Protein AF-A0A6C2DZB1-F1 (afdb_monomer_lite)

Secondary structure (DSSP, 8-state):
-PPPS-HHHHHHHHH---HHHHHHHHHHHHHTT-GGGHHHHHHHHHHHHHHHHH-PPP-HHHHHHHHHHSPPPHHHHHTTSTTBSS-EE-TT--EEE--B-----TT--SHHHHHHHHHHHH-----PPPPPHHHHHTSSPPPPHHHHHHHHHHHHHHHHHHHHHHHTTT-HHHHHHHHHHHHHHHHHHHHHHHTT-HHHHHHHHHHHHHHHHSSSS--THHHHHHHHHHHHHHHHHTT--EEEEE---SSTT--TT--SSSGGGEEEEE-PPPPTTS--

pLDDT: mean 73.53, std 16.94, range [33.47, 93.25]

Foldseek 3Di:
DADDDDPVVLVVVLVPQCLVVLVVLLLQCQQVVVCVCNVLSVVQNVQSVCCNPPVGDGPVVSSVVSVVPGDDFQLVVVVPDAQELFFDADPVRHTPHHHDQGDLPPPTPDPVSVVSVVCNVPRDGPPADDDPCVVVLPLADAADPVLLVVLLVVVVVLLVLLVVLVVPVVDPVSSVVSNVVSLVVLQVVLVVQVVPDPVSSRNNLNSNSNSLPVDPSPDVVSSCSRNVPSSVVSVVVVCQDWDWDADPCHYPQHDPPQPPDDPVRTDGDRGDDADPVRHD

Structure (mmCIF, N/CA/C/O backbone):
data_AF-A0A6C2DZB1-F1
#
_entry.id   AF-A0A6C2DZB1-F1
#
loop_
_atom_site.group_PDB
_atom_site.id
_atom_site.type_symbol
_atom_site.label_atom_id
_atom_site.label_alt_id
_atom_site.label_comp_id
_atom_site.label_asym_id
_atom_site.label_entity_id
_atom_site.label_seq_id
_atom_site.pdbx_PDB_ins_code
_atom_site.Cartn_x
_atom_site.Cartn_y
_atom_site.Cartn_z
_atom_site.occupancy
_atom_site.B_iso_or_equiv
_atom_site.auth_seq_id
_atom_site.auth_comp_id
_atom_site.auth_asym_id
_atom_site.auth_atom_id
_atom_site.pdbx_PDB_model_num
ATOM 1 N N . MET A 1 1 ? 48.142 -5.145 -22.206 1.00 47.56 1 MET A N 1
ATOM 2 C CA . MET A 1 1 ? 49.312 -4.838 -21.351 1.00 47.56 1 MET A CA 1
ATOM 3 C C . MET A 1 1 ? 48.970 -5.203 -19.914 1.00 47.56 1 MET A C 1
ATOM 5 O O . MET A 1 1 ? 47.782 -5.230 -19.616 1.00 47.56 1 MET A O 1
ATOM 9 N N . PRO A 1 2 ? 49.939 -5.522 -19.038 1.00 54.41 2 PRO A N 1
ATOM 10 C CA . PRO A 1 2 ? 49.651 -5.680 -17.613 1.00 54.41 2 PRO A CA 1
ATOM 11 C C . PRO A 1 2 ? 49.095 -4.371 -17.034 1.00 54.41 2 PRO A C 1
ATOM 13 O O . PRO A 1 2 ? 49.527 -3.292 -17.440 1.00 54.41 2 PRO A O 1
ATOM 16 N N . VAL A 1 3 ? 48.138 -4.481 -16.110 1.00 58.34 3 VAL A N 1
ATOM 17 C CA . VAL A 1 3 ? 47.505 -3.341 -15.428 1.00 58.34 3 VAL A CA 1
ATOM 18 C C . VAL A 1 3 ? 48.581 -2.537 -14.690 1.00 58.34 3 VAL A C 1
ATOM 20 O O . VAL A 1 3 ? 49.288 -3.086 -13.844 1.00 58.34 3 VAL A O 1
ATOM 23 N N . GLN A 1 4 ? 48.736 -1.254 -15.030 1.00 62.38 4 GLN A N 1
ATOM 24 C CA . GLN A 1 4 ? 49.714 -0.354 -14.410 1.00 62.38 4 GLN A CA 1
ATOM 25 C C . GLN A 1 4 ? 49.043 0.536 -13.355 1.00 62.38 4 GLN A C 1
ATOM 27 O O . GLN A 1 4 ? 48.020 1.161 -13.628 1.00 62.38 4 GLN A O 1
ATOM 32 N N . GLY A 1 5 ? 49.648 0.632 -12.168 1.00 70.69 5 GLY A N 1
ATOM 33 C CA . GLY A 1 5 ? 49.203 1.521 -11.090 1.00 70.69 5 GLY A CA 1
ATOM 34 C C . GLY A 1 5 ? 49.123 0.840 -9.725 1.00 70.69 5 GLY A C 1
ATOM 35 O O . GLY A 1 5 ? 49.314 -0.369 -9.584 1.00 70.69 5 GLY A O 1
ATOM 36 N N . THR A 1 6 ? 48.852 1.637 -8.698 1.00 77.44 6 THR A N 1
ATOM 37 C CA . THR A 1 6 ? 48.573 1.164 -7.338 1.00 77.44 6 THR A CA 1
ATOM 38 C C . THR A 1 6 ? 47.184 0.520 -7.255 1.00 77.44 6 THR A C 1
ATOM 40 O O . THR A 1 6 ? 46.287 0.834 -8.036 1.00 77.44 6 THR A O 1
ATOM 43 N N . LEU A 1 7 ? 46.959 -0.350 -6.264 1.00 69.25 7 LEU A N 1
ATOM 44 C CA . LEU A 1 7 ? 45.652 -0.988 -6.037 1.00 69.25 7 LEU A CA 1
ATOM 45 C C . LEU A 1 7 ? 44.503 0.035 -5.909 1.00 69.25 7 LEU A C 1
ATOM 47 O O . LEU A 1 7 ? 43.394 -0.228 -6.367 1.00 69.25 7 LEU A O 1
ATOM 51 N N . ALA A 1 8 ? 44.774 1.207 -5.325 1.00 67.94 8 ALA A N 1
ATOM 52 C CA . ALA A 1 8 ? 43.804 2.292 -5.190 1.00 67.94 8 ALA A CA 1
ATOM 53 C C . ALA A 1 8 ? 43.436 2.928 -6.543 1.00 67.94 8 ALA A C 1
ATOM 55 O O . ALA A 1 8 ? 42.266 3.203 -6.789 1.00 67.94 8 ALA A O 1
ATOM 56 N N . GLU A 1 9 ? 44.406 3.113 -7.441 1.00 69.06 9 GLU A N 1
ATOM 57 C CA . GLU A 1 9 ? 44.167 3.634 -8.794 1.00 69.06 9 GLU A CA 1
ATOM 58 C C . GLU A 1 9 ? 43.391 2.631 -9.649 1.00 69.06 9 GLU A C 1
ATOM 60 O O . GLU A 1 9 ? 42.457 3.015 -10.350 1.00 69.06 9 GLU A O 1
ATOM 65 N N . VAL A 1 10 ? 43.715 1.340 -9.543 1.00 66.44 10 VAL A N 1
ATOM 66 C CA . VAL A 1 10 ? 42.971 0.266 -10.220 1.00 66.44 10 VAL A CA 1
ATOM 67 C C . VAL A 1 10 ? 41.533 0.179 -9.696 1.00 66.44 10 VAL A C 1
ATOM 69 O O . VAL A 1 10 ? 40.602 0.006 -10.481 1.00 66.44 10 VAL A O 1
ATOM 72 N N . ALA A 1 11 ? 41.326 0.355 -8.387 1.00 63.94 11 ALA A N 1
ATOM 73 C CA . ALA A 1 11 ? 39.996 0.391 -7.781 1.00 63.94 11 ALA A CA 1
ATOM 74 C C . ALA A 1 11 ? 39.189 1.634 -8.193 1.00 63.94 11 ALA A C 1
ATOM 76 O O . ALA A 1 11 ? 38.005 1.520 -8.484 1.00 63.94 11 ALA A O 1
ATOM 77 N N . LEU A 1 12 ? 39.808 2.813 -8.275 1.00 66.12 12 LEU A N 1
ATOM 78 C CA . LEU A 1 12 ? 39.141 4.019 -8.774 1.00 66.12 12 LEU A CA 1
ATOM 79 C C . LEU A 1 12 ? 38.746 3.864 -10.247 1.00 66.12 12 LEU A C 1
ATOM 81 O O . LEU A 1 12 ? 37.594 4.111 -10.593 1.00 66.12 12 LEU A O 1
ATOM 85 N N . ARG A 1 13 ? 39.637 3.354 -11.105 1.00 64.69 13 ARG A N 1
ATOM 86 C CA . ARG A 1 13 ? 39.312 3.097 -12.520 1.00 64.69 13 ARG A CA 1
ATOM 87 C C . ARG A 1 13 ? 38.215 2.046 -12.702 1.00 64.69 13 ARG A C 1
ATOM 89 O O . ARG A 1 13 ? 37.458 2.131 -13.661 1.00 64.69 13 ARG A O 1
ATOM 96 N N . SER A 1 14 ? 38.096 1.076 -11.791 1.00 61.34 14 SER A N 1
ATOM 97 C CA . SER A 1 14 ? 37.033 0.062 -11.851 1.00 61.34 14 SER A CA 1
ATOM 98 C C . SER A 1 14 ? 35.660 0.576 -11.400 1.00 61.34 14 SER A C 1
ATOM 100 O O . SER A 1 14 ? 34.647 -0.040 -11.733 1.00 61.34 14 SER A O 1
ATOM 102 N N . THR A 1 15 ? 35.595 1.717 -10.699 1.00 61.31 15 THR A N 1
ATOM 103 C CA . THR A 1 15 ? 34.318 2.372 -10.360 1.00 61.31 15 THR A CA 1
ATOM 104 C C . THR A 1 15 ? 33.663 3.094 -11.540 1.00 61.31 15 THR A C 1
ATOM 106 O O . THR A 1 15 ? 32.444 3.271 -11.539 1.00 61.31 15 THR A O 1
ATOM 109 N N . GLU A 1 16 ? 34.422 3.441 -12.584 1.00 63.91 16 GLU A N 1
ATOM 110 C CA . GLU A 1 16 ? 33.902 4.016 -13.832 1.00 63.91 16 GLU A CA 1
ATOM 111 C C . GLU A 1 16 ? 33.363 2.924 -14.765 1.00 63.91 16 GLU A C 1
ATOM 113 O O . GLU A 1 16 ? 33.917 2.617 -15.821 1.00 63.91 16 GLU A O 1
ATOM 118 N N . ASN A 1 17 ? 32.253 2.306 -14.367 1.00 69.56 17 ASN A N 1
ATOM 119 C CA . ASN A 1 17 ? 31.599 1.286 -15.173 1.00 69.56 17 ASN A CA 1
ATOM 120 C C . ASN A 1 17 ? 30.616 1.916 -16.175 1.00 69.56 17 ASN A C 1
ATOM 122 O O . ASN A 1 17 ? 29.473 2.230 -15.834 1.00 69.56 17 ASN A O 1
ATOM 126 N N . GLN A 1 18 ? 31.048 2.053 -17.431 1.00 81.00 18 GLN A N 1
ATOM 127 C CA . GLN A 1 18 ? 30.206 2.543 -18.528 1.00 81.00 18 GLN A CA 1
ATOM 128 C C . GLN A 1 18 ? 29.391 1.440 -19.232 1.00 81.00 18 GLN A C 1
ATOM 130 O O . GLN A 1 18 ? 28.570 1.768 -20.088 1.00 81.00 18 GLN A O 1
ATOM 135 N N . ILE A 1 19 ? 29.515 0.157 -18.845 1.00 83.56 19 ILE A N 1
ATOM 136 C CA . ILE A 1 19 ? 28.778 -0.969 -19.466 1.00 83.56 19 ILE A CA 1
ATOM 137 C C . ILE A 1 19 ? 27.278 -0.676 -19.511 1.00 83.56 19 ILE A C 1
ATOM 139 O O . ILE A 1 19 ? 26.633 -0.879 -20.538 1.00 83.56 19 ILE A O 1
ATOM 143 N N . GLY A 1 20 ? 26.715 -0.168 -18.410 1.00 78.88 20 GLY A N 1
ATOM 144 C CA . GLY A 1 20 ? 25.288 0.146 -18.329 1.00 78.88 20 GLY A CA 1
ATOM 145 C C . GLY A 1 20 ? 24.850 1.232 -19.317 1.00 78.88 20 GLY A C 1
ATOM 146 O O . GLY A 1 20 ? 23.769 1.127 -19.892 1.00 78.88 20 GLY A O 1
ATOM 147 N N . LEU A 1 21 ? 25.693 2.243 -19.548 1.00 84.56 21 LEU A N 1
ATOM 148 C CA . LEU A 1 21 ? 25.435 3.328 -20.497 1.00 84.56 21 LEU A CA 1
ATOM 149 C C . LEU A 1 21 ? 25.564 2.854 -21.949 1.00 84.56 21 LEU A C 1
ATOM 151 O O . LEU A 1 21 ? 24.690 3.124 -22.767 1.00 84.56 21 LEU A O 1
ATOM 155 N N . ILE A 1 22 ? 26.619 2.103 -22.260 1.00 89.38 22 ILE A N 1
ATOM 156 C CA . ILE A 1 22 ? 26.868 1.593 -23.613 1.00 89.38 22 ILE A CA 1
ATOM 157 C C . ILE A 1 22 ? 25.777 0.587 -24.001 1.00 89.38 22 ILE A C 1
ATOM 159 O O . ILE A 1 22 ? 25.216 0.663 -25.091 1.00 89.38 22 ILE A O 1
ATOM 163 N N . THR A 1 23 ? 25.395 -0.302 -23.077 1.00 84.38 23 THR A N 1
ATOM 164 C CA . THR A 1 23 ? 24.281 -1.245 -23.280 1.00 84.38 23 THR A CA 1
ATOM 165 C C . THR A 1 23 ? 22.953 -0.505 -23.466 1.00 84.38 23 THR A C 1
ATOM 167 O O . THR A 1 23 ? 22.128 -0.912 -24.282 1.00 84.38 23 THR A O 1
ATOM 170 N N . TYR A 1 24 ? 22.751 0.609 -22.750 1.00 83.56 24 TYR A N 1
ATOM 171 C CA . TYR A 1 24 ? 21.593 1.488 -22.933 1.00 83.56 24 TYR A CA 1
ATOM 172 C C . TYR A 1 24 ? 21.553 2.090 -24.346 1.00 83.56 24 TYR A C 1
ATOM 174 O O . TYR A 1 24 ? 20.518 2.012 -25.012 1.00 83.56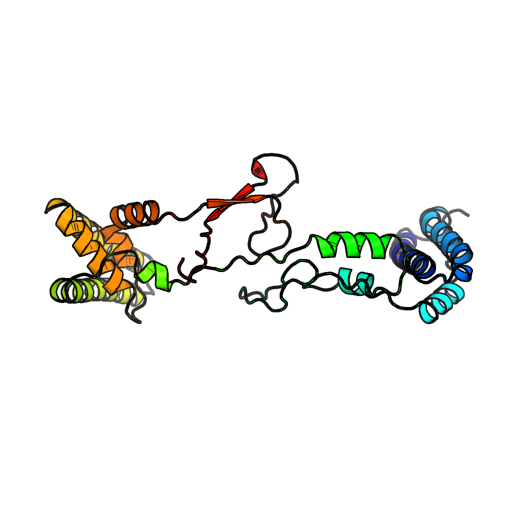 24 TYR A O 1
ATOM 182 N N . TYR A 1 25 ? 22.668 2.640 -24.834 1.00 90.31 25 TYR A N 1
ATOM 183 C CA . TYR A 1 25 ? 22.756 3.168 -26.197 1.00 90.31 25 TYR A CA 1
ATOM 184 C C . TYR A 1 25 ? 22.558 2.078 -27.246 1.00 90.31 25 TYR A C 1
ATOM 186 O O . TYR A 1 25 ? 21.842 2.301 -28.215 1.00 90.31 25 TYR A O 1
ATOM 194 N N . LEU A 1 26 ? 23.108 0.883 -27.030 1.00 88.44 26 LEU A N 1
ATOM 195 C CA . LEU A 1 26 ? 22.951 -0.241 -27.949 1.00 88.44 26 LEU A CA 1
ATOM 196 C C . LEU A 1 26 ? 21.481 -0.663 -28.072 1.00 88.44 26 LEU A C 1
ATOM 198 O O . LEU A 1 26 ? 20.970 -0.785 -29.183 1.00 88.44 26 LEU A O 1
ATOM 202 N N . ALA A 1 27 ? 20.784 -0.828 -26.944 1.00 81.62 27 ALA A N 1
ATOM 203 C CA . ALA A 1 27 ? 19.356 -1.144 -26.932 1.00 81.62 27 ALA A CA 1
ATOM 204 C C . ALA A 1 27 ? 18.524 -0.049 -27.620 1.00 81.62 27 ALA A C 1
ATOM 206 O O . ALA A 1 27 ? 17.594 -0.343 -28.367 1.00 81.62 27 ALA A O 1
ATOM 207 N N . THR A 1 28 ? 18.899 1.215 -27.413 1.00 83.81 28 THR A N 1
ATOM 208 C CA . THR A 1 28 ? 18.223 2.371 -28.009 1.00 83.81 28 THR A CA 1
ATOM 209 C C . THR A 1 28 ? 18.444 2.450 -29.516 1.00 83.81 28 THR A C 1
ATOM 211 O O . THR A 1 28 ? 17.493 2.674 -30.262 1.00 83.81 28 THR A O 1
ATOM 214 N N . ALA A 1 29 ? 19.669 2.210 -29.983 1.00 88.38 29 ALA A N 1
ATOM 215 C CA . ALA A 1 29 ? 20.010 2.179 -31.400 1.00 88.38 29 ALA A CA 1
ATOM 216 C C . ALA A 1 29 ? 19.254 1.066 -32.142 1.00 88.38 29 ALA A C 1
ATOM 218 O O . ALA A 1 29 ? 18.715 1.312 -33.219 1.00 88.38 29 ALA A O 1
ATOM 219 N N . TRP A 1 30 ? 19.138 -0.122 -31.537 1.00 85.25 30 TRP A N 1
ATOM 220 C CA . TRP A 1 30 ? 18.299 -1.208 -32.056 1.00 85.25 30 TRP A CA 1
ATOM 221 C C . TRP A 1 30 ? 16.819 -0.828 -32.111 1.00 85.25 30 TRP A C 1
ATOM 223 O O . TRP A 1 30 ? 16.182 -1.013 -33.144 1.00 85.25 30 TRP A O 1
ATOM 233 N N . ALA A 1 31 ? 16.278 -0.268 -31.028 1.00 78.69 31 ALA A N 1
ATOM 234 C CA . ALA A 1 31 ? 14.856 0.060 -30.952 1.00 78.69 31 ALA A CA 1
ATOM 235 C C . ALA A 1 31 ? 14.428 1.172 -31.924 1.00 78.69 31 ALA A C 1
ATOM 237 O O . ALA A 1 31 ? 13.283 1.219 -32.366 1.00 78.69 31 ALA A O 1
ATOM 238 N N . THR A 1 32 ? 15.354 2.067 -32.268 1.00 81.44 32 THR A N 1
ATOM 239 C CA . THR A 1 32 ? 15.089 3.252 -33.100 1.00 81.44 32 THR A CA 1
ATOM 240 C C . THR A 1 32 ? 15.585 3.107 -34.539 1.00 81.44 32 THR A C 1
ATOM 242 O O . THR A 1 32 ? 15.480 4.052 -35.317 1.00 81.44 32 THR A O 1
ATOM 245 N N . GLY A 1 33 ? 16.128 1.941 -34.910 1.00 84.00 33 GLY A N 1
ATOM 246 C CA . GLY A 1 33 ? 16.644 1.675 -36.256 1.00 84.00 33 GLY A CA 1
ATOM 247 C C . GLY A 1 33 ? 17.950 2.404 -36.602 1.00 84.00 33 GLY A C 1
ATOM 248 O O . GLY A 1 33 ? 18.333 2.450 -37.769 1.00 84.00 33 GLY A O 1
ATOM 249 N N . GLN A 1 34 ? 18.660 2.958 -35.614 1.00 88.00 34 GLN A N 1
ATOM 250 C CA . GLN A 1 34 ? 19.923 3.692 -35.788 1.00 88.00 34 GLN A CA 1
ATOM 251 C C . GLN A 1 34 ? 21.115 2.724 -35.888 1.00 88.00 34 GLN A C 1
ATOM 253 O O . GLN A 1 34 ? 22.052 2.741 -35.082 1.00 88.00 34 GLN A O 1
ATOM 258 N N . HIS A 1 35 ? 21.059 1.822 -36.870 1.00 89.25 35 HIS A N 1
ATOM 259 C CA . HIS A 1 35 ? 21.984 0.694 -36.986 1.00 89.25 35 HIS A CA 1
ATOM 260 C C . HIS A 1 35 ? 23.444 1.102 -37.221 1.00 89.25 35 HIS A C 1
ATOM 262 O O . HIS A 1 35 ? 24.349 0.326 -36.910 1.00 89.25 35 HIS A O 1
ATOM 268 N N . GLN A 1 36 ? 23.696 2.320 -37.708 1.00 92.00 36 GLN A N 1
ATOM 269 C CA . GLN A 1 36 ? 25.044 2.842 -37.929 1.00 92.00 36 GLN A CA 1
ATOM 270 C C . GLN A 1 36 ? 25.886 2.908 -36.647 1.00 92.00 36 GLN A C 1
ATOM 272 O O . GLN A 1 36 ? 27.108 2.814 -36.719 1.00 92.00 36 GLN A O 1
ATOM 277 N N . TYR A 1 37 ? 25.253 3.015 -35.473 1.00 92.88 37 TYR A N 1
ATOM 278 C CA . TYR A 1 37 ? 25.961 3.067 -34.191 1.00 92.88 37 TYR A CA 1
ATOM 279 C C . TYR A 1 37 ? 26.222 1.683 -33.578 1.00 92.88 37 TYR A C 1
ATOM 281 O O . TYR A 1 37 ? 27.042 1.570 -32.670 1.00 92.88 37 TYR A O 1
ATOM 289 N N . ILE A 1 38 ? 25.573 0.617 -34.067 1.00 91.25 38 ILE A N 1
ATOM 290 C CA . ILE A 1 38 ? 25.601 -0.714 -33.431 1.00 91.25 38 ILE A CA 1
ATOM 291 C C . ILE A 1 38 ? 27.013 -1.297 -33.388 1.00 91.25 38 ILE A C 1
ATOM 293 O O . ILE A 1 38 ? 27.431 -1.785 -32.343 1.00 91.25 38 ILE A O 1
ATOM 297 N N . ALA A 1 39 ? 27.754 -1.250 -34.499 1.00 91.81 39 ALA A N 1
ATOM 298 C CA . ALA A 1 39 ? 29.091 -1.840 -34.566 1.00 91.81 39 ALA A CA 1
ATOM 299 C C . ALA A 1 39 ? 30.073 -1.142 -33.609 1.00 91.81 39 ALA A C 1
ATOM 301 O O . ALA A 1 39 ? 30.794 -1.814 -32.872 1.00 91.81 39 ALA A O 1
ATOM 302 N N . GLY A 1 40 ? 30.047 0.196 -33.570 1.00 92.12 40 GLY A N 1
ATOM 303 C CA . GLY A 1 40 ? 30.862 0.982 -32.641 1.00 92.12 40 GLY A CA 1
ATOM 304 C C . GLY A 1 40 ? 30.476 0.730 -31.183 1.00 92.12 40 GLY A C 1
ATOM 305 O O . GLY A 1 40 ? 31.335 0.479 -30.347 1.00 92.12 40 GLY A O 1
ATOM 306 N N . LEU A 1 41 ? 29.176 0.684 -30.878 1.00 93.25 41 LEU A N 1
ATOM 307 C CA . LEU A 1 41 ? 28.694 0.385 -29.528 1.00 93.25 41 LEU A CA 1
ATOM 308 C C . LEU A 1 41 ? 29.028 -1.043 -29.079 1.00 93.25 41 LEU A C 1
ATOM 310 O O . LEU A 1 41 ? 29.381 -1.244 -27.923 1.00 93.25 41 LEU A O 1
ATOM 314 N N . ALA A 1 42 ? 28.954 -2.036 -29.969 1.00 91.50 42 ALA A N 1
ATOM 315 C CA . ALA A 1 42 ? 29.344 -3.411 -29.662 1.00 91.50 42 ALA A CA 1
ATOM 316 C C . ALA A 1 42 ? 30.843 -3.516 -29.336 1.00 91.50 42 ALA A C 1
ATOM 318 O O . ALA A 1 42 ? 31.219 -4.206 -28.386 1.00 91.50 42 ALA A O 1
ATOM 319 N N . GLN A 1 43 ? 31.684 -2.781 -30.071 1.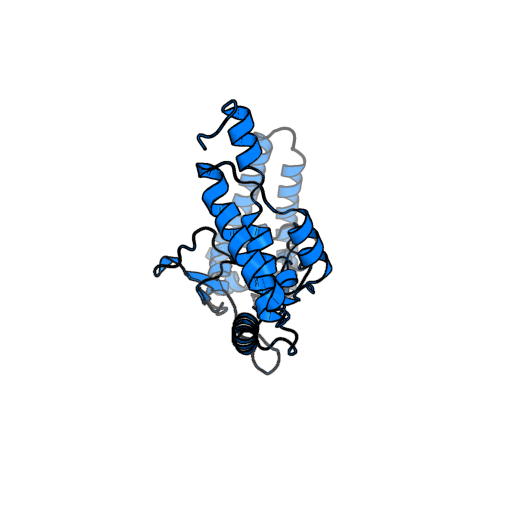00 91.50 43 GLN A N 1
ATOM 320 C CA . GLN A 1 43 ? 33.108 -2.670 -29.766 1.00 91.50 43 GLN A CA 1
ATOM 321 C C . GLN A 1 43 ? 33.334 -2.021 -28.393 1.00 91.50 43 GLN A C 1
ATOM 323 O O . GLN A 1 43 ? 34.127 -2.526 -27.601 1.00 91.50 43 GLN A O 1
ATOM 328 N N . GLU A 1 44 ? 32.595 -0.961 -28.068 1.00 91.75 44 GLU A N 1
ATOM 329 C CA . GLU A 1 44 ? 32.679 -0.308 -26.759 1.00 91.75 44 GLU A CA 1
ATOM 330 C C . GLU A 1 44 ? 32.211 -1.213 -25.607 1.00 91.75 44 GLU A C 1
ATOM 332 O O . GLU A 1 44 ? 32.802 -1.181 -24.528 1.00 91.75 44 GLU A O 1
ATOM 337 N N . VAL A 1 45 ? 31.217 -2.088 -25.818 1.00 89.88 45 VAL A N 1
ATOM 338 C CA . VAL A 1 45 ? 30.850 -3.120 -24.827 1.00 89.88 45 VAL A CA 1
ATOM 339 C C . VAL A 1 45 ? 32.014 -4.081 -24.596 1.00 89.88 45 VAL A C 1
ATOM 341 O O . VAL A 1 45 ? 32.321 -4.391 -23.445 1.00 89.88 45 VAL A O 1
ATOM 344 N N . GLN A 1 46 ? 32.685 -4.530 -25.661 1.00 86.69 46 GLN A N 1
ATOM 345 C CA . GLN A 1 46 ? 33.850 -5.408 -25.541 1.00 86.69 46 GLN A CA 1
ATOM 346 C C . GLN A 1 46 ? 34.969 -4.727 -24.745 1.00 86.69 46 GLN A C 1
ATOM 348 O O . GLN A 1 46 ? 35.498 -5.310 -23.798 1.00 86.69 46 GLN A O 1
ATOM 353 N N . VAL A 1 47 ? 35.267 -3.464 -25.071 1.00 87.06 47 VAL A N 1
ATOM 354 C CA . VAL A 1 47 ? 36.220 -2.628 -24.329 1.00 87.06 47 VAL A CA 1
ATOM 355 C C . VAL A 1 47 ? 35.818 -2.537 -22.858 1.00 87.06 47 VAL A C 1
ATOM 357 O O . VAL A 1 47 ? 36.653 -2.762 -21.988 1.00 87.06 47 VAL A O 1
ATOM 360 N N . ALA A 1 48 ? 34.541 -2.287 -22.559 1.00 84.25 48 ALA A N 1
ATOM 361 C CA . ALA A 1 48 ? 34.035 -2.153 -21.196 1.00 84.25 48 ALA A CA 1
ATOM 362 C C . ALA A 1 48 ? 34.182 -3.443 -20.370 1.00 84.25 48 ALA A C 1
ATOM 364 O O . ALA A 1 48 ? 34.534 -3.390 -19.190 1.00 84.25 48 ALA A O 1
ATOM 365 N N . VAL A 1 49 ? 33.940 -4.603 -20.989 1.00 83.12 49 VAL A N 1
ATOM 366 C CA . VAL A 1 49 ? 34.086 -5.924 -20.358 1.00 83.12 49 VAL A CA 1
ATOM 367 C C . VAL A 1 49 ? 35.559 -6.272 -20.127 1.00 83.12 49 VAL A C 1
ATOM 369 O O . VAL A 1 49 ? 35.915 -6.791 -19.066 1.00 83.12 49 VAL A O 1
ATOM 372 N N . ASP A 1 50 ? 36.429 -5.964 -21.089 1.00 81.44 50 ASP A N 1
ATOM 373 C CA . ASP A 1 50 ? 37.851 -6.312 -21.025 1.00 81.44 50 ASP A CA 1
ATOM 374 C C . ASP A 1 50 ? 38.710 -5.280 -20.286 1.00 81.44 50 ASP A C 1
ATOM 376 O O . ASP A 1 50 ? 39.849 -5.587 -19.910 1.00 81.44 50 ASP A O 1
ATOM 380 N N . ARG A 1 51 ? 38.177 -4.086 -20.004 1.00 74.56 51 ARG A N 1
ATOM 381 C CA . ARG A 1 51 ? 38.883 -2.989 -19.324 1.00 74.56 51 ARG A CA 1
ATOM 382 C C . ARG A 1 51 ? 39.514 -3.419 -18.005 1.00 74.56 51 ARG A C 1
ATOM 384 O O . ARG A 1 51 ? 40.664 -3.078 -17.746 1.00 74.56 51 ARG A O 1
ATOM 391 N N . LEU A 1 52 ? 38.826 -4.252 -17.219 1.00 70.69 52 LEU A N 1
ATOM 392 C CA . LEU A 1 52 ? 39.349 -4.762 -15.944 1.00 70.69 52 LEU A CA 1
ATOM 393 C C . LEU A 1 52 ? 40.618 -5.621 -16.116 1.00 70.69 52 LEU A C 1
ATOM 395 O O . LEU A 1 52 ? 41.444 -5.704 -15.211 1.00 70.69 52 LEU A O 1
ATOM 399 N N . LYS A 1 53 ? 40.772 -6.277 -17.270 1.00 72.06 53 LYS A N 1
ATOM 400 C CA . LYS A 1 53 ? 41.896 -7.178 -17.566 1.00 72.06 53 LYS A CA 1
ATOM 401 C C . LYS A 1 53 ? 43.023 -6.493 -18.332 1.00 72.06 53 LYS A C 1
ATOM 403 O O . LYS A 1 53 ? 44.156 -6.964 -18.287 1.00 72.06 53 LYS A O 1
ATOM 408 N N . SER A 1 54 ? 42.704 -5.444 -19.084 1.00 69.56 54 SER A N 1
ATOM 409 C CA . SER A 1 54 ? 43.582 -4.930 -20.139 1.00 69.56 54 SER A CA 1
ATOM 410 C C . SER A 1 54 ? 43.789 -3.414 -20.133 1.00 69.56 54 SER A C 1
ATOM 412 O O . SER A 1 54 ? 44.552 -2.938 -20.971 1.00 69.56 54 SER A O 1
ATOM 414 N N . ASP A 1 55 ? 43.192 -2.691 -19.172 1.00 70.56 55 ASP A N 1
ATOM 415 C CA . ASP A 1 55 ? 43.316 -1.231 -18.989 1.00 70.56 55 ASP A CA 1
ATOM 416 C C . ASP A 1 55 ? 42.999 -0.449 -20.278 1.00 70.56 55 ASP A C 1
ATOM 418 O O . ASP A 1 55 ? 43.672 0.513 -20.638 1.00 70.56 55 ASP A O 1
ATOM 422 N N . LEU A 1 56 ? 41.987 -0.915 -21.018 1.00 76.12 56 LEU A N 1
ATOM 423 C CA . LEU A 1 56 ? 41.508 -0.266 -22.237 1.00 76.12 56 LEU A CA 1
ATOM 424 C C . LEU A 1 56 ? 40.700 0.994 -21.904 1.00 76.12 56 LEU A C 1
ATOM 426 O O . LEU A 1 56 ? 39.935 1.019 -20.939 1.00 76.12 56 LEU A O 1
ATOM 430 N N . SER A 1 57 ? 40.831 2.018 -22.745 1.00 80.31 57 SER A N 1
ATOM 431 C CA . SER A 1 57 ? 40.067 3.266 -22.646 1.00 80.31 57 SER A CA 1
ATOM 432 C C . SER A 1 57 ? 38.890 3.266 -23.619 1.00 80.31 57 SER A C 1
ATOM 434 O O . SER A 1 57 ? 39.025 2.771 -24.736 1.00 80.31 57 SER A O 1
ATOM 436 N N . HIS A 1 58 ? 37.766 3.855 -23.205 1.00 84.31 58 HIS A N 1
ATOM 437 C CA . HIS A 1 58 ? 36.611 4.092 -24.077 1.00 84.31 58 HIS A CA 1
ATOM 438 C C . HIS A 1 58 ? 36.879 5.204 -25.084 1.00 84.31 58 HIS A C 1
ATOM 440 O O . HIS A 1 58 ? 37.548 6.190 -24.755 1.00 84.31 58 HIS A O 1
ATOM 446 N N . ASP A 1 59 ? 36.272 5.104 -26.266 1.00 89.44 59 ASP A N 1
ATOM 447 C CA . ASP A 1 59 ? 36.127 6.257 -27.150 1.00 89.44 59 ASP A CA 1
ATOM 448 C C . ASP A 1 59 ? 35.029 7.193 -26.621 1.00 89.44 59 ASP A C 1
ATOM 450 O O . ASP A 1 59 ? 33.857 7.135 -27.003 1.00 89.44 59 ASP A O 1
ATOM 454 N N . GLN A 1 60 ? 35.416 8.079 -25.701 1.00 88.75 60 GLN A N 1
ATOM 455 C CA . GLN A 1 60 ? 34.483 9.020 -25.084 1.00 88.75 60 GLN A CA 1
ATOM 456 C C . GLN A 1 60 ? 33.873 9.995 -26.104 1.00 88.75 60 GLN A C 1
ATOM 458 O O . GLN A 1 60 ? 32.734 10.422 -25.932 1.00 88.75 60 GLN A O 1
ATOM 463 N N . THR A 1 61 ? 34.591 10.312 -27.186 1.00 91.81 61 THR A N 1
ATOM 464 C CA . THR A 1 61 ? 34.092 11.218 -28.231 1.00 91.81 61 THR A CA 1
ATOM 465 C C . THR A 1 61 ? 32.935 10.569 -28.981 1.00 91.81 61 THR A C 1
ATOM 467 O O . THR A 1 61 ? 31.888 11.193 -29.162 1.00 91.81 61 THR A O 1
ATOM 470 N N . PHE A 1 62 ? 33.097 9.296 -29.348 1.00 92.81 62 PHE A N 1
ATOM 471 C CA . PHE A 1 62 ? 32.039 8.498 -29.957 1.00 92.81 62 PHE A CA 1
ATOM 472 C C . PHE A 1 62 ? 30.834 8.341 -29.020 1.00 92.81 62 PHE A C 1
ATOM 474 O O . PHE A 1 62 ? 29.697 8.576 -29.430 1.00 92.81 62 PHE A O 1
ATOM 481 N N . LEU A 1 63 ? 31.056 8.003 -27.745 1.00 91.19 63 LEU A N 1
ATOM 482 C CA . LEU A 1 63 ? 29.965 7.830 -26.777 1.00 91.19 63 LEU A CA 1
ATOM 483 C C . LEU A 1 63 ? 29.173 9.124 -26.530 1.00 91.19 63 LEU A C 1
ATOM 485 O O . LEU A 1 63 ? 27.948 9.074 -26.377 1.00 91.19 63 LEU A O 1
ATOM 489 N N . ASP A 1 64 ? 29.843 10.277 -26.530 1.00 91.31 64 ASP A N 1
ATOM 490 C CA . ASP A 1 64 ? 29.201 11.585 -26.397 1.00 91.31 64 ASP A CA 1
ATOM 491 C C . ASP A 1 64 ? 28.395 11.967 -27.648 1.00 91.31 64 ASP A C 1
ATOM 493 O O . ASP A 1 64 ? 27.335 12.589 -27.533 1.00 91.31 64 ASP A O 1
ATOM 497 N N . GLU A 1 65 ? 28.870 11.607 -28.844 1.00 93.06 65 GLU A N 1
ATOM 498 C CA . GLU A 1 65 ? 28.132 11.791 -30.098 1.00 93.06 65 GLU A CA 1
ATOM 499 C C . GLU A 1 65 ? 26.869 10.925 -30.114 1.00 93.06 65 GLU A C 1
ATOM 501 O O . GLU A 1 65 ? 25.763 11.435 -30.302 1.00 93.06 65 GLU A O 1
ATOM 506 N N . VAL A 1 66 ? 27.014 9.629 -29.832 1.00 91.44 66 VAL A N 1
ATOM 507 C CA . VAL A 1 66 ? 25.897 8.681 -29.777 1.00 91.44 66 VAL A CA 1
ATOM 508 C C . VAL A 1 66 ? 24.853 9.132 -28.755 1.00 91.44 66 VAL A C 1
ATOM 510 O O . VAL A 1 66 ? 23.657 9.133 -29.051 1.00 91.44 66 VAL A O 1
ATOM 513 N N . GLY A 1 67 ? 25.290 9.573 -27.573 1.00 87.94 67 GLY A N 1
ATOM 514 C CA . GLY A 1 67 ? 24.398 10.056 -26.522 1.00 87.94 67 GLY A CA 1
ATOM 515 C C . GLY A 1 67 ? 23.585 11.298 -26.896 1.00 87.94 67 GLY A C 1
ATOM 516 O O . GLY A 1 67 ? 22.488 11.483 -26.372 1.00 87.94 67 GLY A O 1
ATOM 517 N N . LYS A 1 68 ? 24.091 12.141 -27.805 1.00 89.88 68 LYS A N 1
ATOM 518 C CA . LYS A 1 68 ? 23.363 13.311 -28.330 1.00 89.88 68 LYS A CA 1
ATOM 519 C C . LYS A 1 68 ? 22.409 12.942 -29.464 1.00 89.88 68 LYS A C 1
ATOM 521 O O . LYS A 1 68 ? 21.377 13.593 -29.611 1.00 89.88 68 LYS A O 1
ATOM 526 N N . SER A 1 69 ? 22.759 11.929 -30.250 1.00 88.75 69 SER A N 1
ATOM 527 C CA . SER A 1 69 ? 22.023 11.524 -31.451 1.00 88.75 69 SER A CA 1
ATOM 528 C C . SER A 1 69 ? 20.876 10.553 -31.170 1.00 88.75 69 SER A C 1
ATOM 530 O O . SER A 1 69 ? 19.882 10.553 -31.896 1.00 88.75 69 SER A O 1
ATOM 532 N N . LEU A 1 70 ? 20.993 9.711 -30.140 1.00 87.31 70 LEU A N 1
ATOM 533 C CA . LEU A 1 70 ? 19.966 8.723 -29.823 1.00 87.31 70 LEU A CA 1
ATOM 534 C C . LEU A 1 70 ? 18.782 9.350 -29.067 1.00 87.31 70 LEU A C 1
ATOM 536 O O . LEU A 1 70 ? 18.979 10.058 -28.074 1.00 87.31 70 LEU A O 1
ATOM 540 N N . PRO A 1 71 ? 17.534 9.070 -29.485 1.00 82.69 71 PRO A N 1
ATOM 541 C CA . PRO A 1 71 ? 16.358 9.541 -28.771 1.00 82.69 71 PRO A CA 1
ATOM 542 C C . PRO A 1 71 ? 16.219 8.815 -27.430 1.00 82.69 71 PRO A C 1
ATOM 544 O O . PRO A 1 71 ? 16.670 7.684 -27.251 1.00 82.69 71 PRO A O 1
ATOM 547 N N . LYS A 1 72 ? 15.548 9.447 -26.467 1.00 79.31 72 LYS A N 1
ATOM 548 C CA . LYS A 1 72 ? 15.236 8.788 -25.196 1.00 79.31 72 LYS A CA 1
ATOM 549 C C . LYS A 1 72 ? 13.990 7.923 -25.356 1.00 79.31 72 LYS A C 1
ATOM 551 O O . LYS A 1 72 ? 12.947 8.430 -25.744 1.00 79.31 72 LYS A O 1
ATOM 556 N N . LEU A 1 73 ? 14.096 6.648 -24.997 1.00 77.25 73 LEU A N 1
ATOM 557 C CA . LEU A 1 73 ? 12.967 5.717 -25.016 1.00 77.25 73 LEU A CA 1
ATOM 558 C C . LEU A 1 73 ? 12.046 5.917 -23.807 1.00 77.25 73 LEU A C 1
ATOM 560 O O . LEU A 1 73 ? 12.500 5.852 -22.659 1.00 77.25 73 LEU A O 1
ATOM 564 N N . ASP A 1 74 ? 10.750 6.094 -24.066 1.00 78.88 74 ASP A N 1
ATOM 565 C CA . ASP A 1 74 ? 9.728 6.341 -23.039 1.00 78.88 74 ASP A CA 1
ATOM 566 C C . ASP A 1 74 ? 9.647 5.212 -22.010 1.00 78.88 74 ASP A C 1
ATOM 568 O O . ASP A 1 74 ? 9.681 5.467 -20.806 1.00 78.88 74 ASP A O 1
ATOM 572 N N . TRP A 1 75 ? 9.620 3.955 -22.459 1.00 79.62 75 TRP A N 1
ATOM 573 C CA . TRP A 1 75 ? 9.537 2.802 -21.560 1.00 79.62 75 TRP A CA 1
ATOM 574 C C . TRP A 1 75 ? 10.758 2.674 -20.645 1.00 79.62 75 TRP A C 1
ATOM 576 O O . TRP A 1 75 ? 10.672 2.179 -19.520 1.00 79.62 75 TRP A O 1
ATOM 586 N N . LEU A 1 76 ? 11.915 3.150 -21.101 1.00 76.44 76 LEU A N 1
ATOM 587 C CA . LEU A 1 76 ? 13.162 3.088 -20.351 1.00 76.44 76 LEU A CA 1
ATOM 588 C C . LEU A 1 76 ? 13.267 4.218 -19.322 1.00 76.44 76 LEU A C 1
ATOM 590 O O . LEU A 1 76 ? 13.841 4.022 -18.246 1.00 76.44 76 LEU A O 1
ATOM 594 N N . ILE A 1 77 ? 12.678 5.377 -19.633 1.00 80.25 77 ILE A N 1
ATOM 595 C CA . ILE A 1 77 ? 12.416 6.439 -18.659 1.00 80.25 77 ILE A CA 1
ATOM 596 C C . ILE A 1 77 ? 11.446 5.911 -17.597 1.00 80.25 77 ILE A C 1
ATOM 598 O O . ILE A 1 77 ? 11.748 5.973 -16.405 1.00 80.25 77 ILE A O 1
ATOM 602 N N . ASP A 1 78 ? 10.324 5.337 -18.027 1.00 83.38 78 ASP A N 1
ATOM 603 C CA . ASP A 1 78 ? 9.264 4.817 -17.165 1.00 83.38 78 ASP A CA 1
ATOM 604 C C . ASP A 1 78 ? 9.738 3.698 -16.241 1.00 83.38 78 ASP A C 1
ATOM 606 O O . ASP A 1 78 ? 9.372 3.686 -15.071 1.00 83.38 78 ASP A O 1
ATOM 610 N N . ARG A 1 79 ? 10.623 2.807 -16.704 1.00 79.31 79 ARG A N 1
ATOM 611 C CA . ARG A 1 79 ? 11.229 1.761 -15.863 1.00 79.31 79 ARG A CA 1
ATOM 612 C C . ARG A 1 79 ? 11.862 2.316 -14.581 1.00 79.31 79 ARG A C 1
ATOM 614 O O . ARG A 1 79 ? 11.942 1.607 -13.581 1.00 79.31 79 ARG A O 1
ATOM 621 N N . LYS A 1 80 ? 12.368 3.551 -14.617 1.00 76.75 80 LYS A N 1
ATOM 622 C CA . LYS A 1 80 ? 13.004 4.213 -13.469 1.00 76.75 80 LYS A CA 1
ATOM 623 C C . LYS A 1 80 ? 12.027 5.065 -12.656 1.00 76.75 80 LYS A C 1
ATOM 625 O O . LYS A 1 80 ? 12.408 5.563 -11.598 1.00 76.75 80 LYS A O 1
ATOM 630 N N . GLN A 1 81 ? 10.805 5.268 -13.143 1.00 79.44 81 GLN A N 1
ATOM 631 C CA . GLN A 1 81 ? 9.796 6.070 -12.466 1.00 79.44 81 GLN A CA 1
ATOM 632 C C . GLN A 1 81 ? 9.000 5.233 -11.466 1.00 79.44 81 GLN A C 1
ATOM 634 O O . GLN A 1 81 ? 8.627 4.089 -11.713 1.00 79.44 81 GLN A O 1
ATOM 639 N N . GLN A 1 82 ? 8.703 5.851 -10.326 1.00 78.88 82 GLN A N 1
ATOM 640 C CA . GLN A 1 82 ? 7.698 5.345 -9.397 1.00 78.88 82 GLN A CA 1
ATOM 641 C C . GLN A 1 82 ? 6.307 5.429 -10.053 1.00 78.88 82 GLN A C 1
ATOM 643 O O . GLN A 1 82 ? 6.096 6.234 -10.959 1.00 78.88 82 GLN A O 1
ATOM 648 N N . GLY A 1 83 ? 5.364 4.580 -9.639 1.00 75.25 83 GLY A N 1
ATOM 649 C CA . GLY A 1 83 ? 4.018 4.555 -10.227 1.00 75.25 83 GLY A CA 1
ATOM 650 C C . GLY A 1 83 ? 3.858 3.623 -11.437 1.00 75.25 83 GLY A C 1
ATOM 651 O O . GLY A 1 83 ? 2.731 3.343 -11.829 1.00 75.25 83 GLY A O 1
ATOM 652 N N . VAL A 1 84 ? 4.935 3.115 -12.048 1.00 84.62 84 VAL A N 1
ATOM 653 C CA . VAL A 1 84 ? 4.838 2.195 -13.199 1.00 84.62 84 VAL A CA 1
ATOM 654 C C . VAL A 1 84 ? 4.668 0.759 -12.714 1.00 84.62 84 VAL A C 1
ATOM 656 O O . VAL A 1 84 ? 5.504 0.253 -11.970 1.00 84.62 84 VAL A O 1
ATOM 659 N N . TYR A 1 85 ? 3.562 0.123 -13.106 1.00 78.50 85 TYR A N 1
ATOM 660 C CA . TYR A 1 85 ? 3.102 -1.197 -12.649 1.00 78.50 85 TYR A CA 1
ATOM 661 C C . TYR A 1 85 ? 2.944 -1.374 -11.126 1.00 78.50 85 TYR A C 1
ATOM 663 O O . TYR A 1 85 ? 2.602 -2.461 -10.665 1.00 78.50 85 TYR A O 1
ATOM 671 N N . GLY A 1 86 ? 3.124 -0.316 -10.335 1.00 74.88 86 GLY A N 1
ATOM 672 C CA . GLY A 1 86 ? 2.935 -0.331 -8.889 1.00 74.88 86 GLY A CA 1
ATOM 673 C C . GLY A 1 86 ? 2.715 1.074 -8.345 1.00 74.88 86 GLY A C 1
ATOM 674 O O . GLY A 1 86 ? 3.374 2.019 -8.772 1.00 74.88 86 GLY A O 1
ATOM 675 N N . SER A 1 87 ? 1.779 1.216 -7.409 1.00 69.25 87 SER A N 1
ATOM 676 C CA . SER A 1 87 ? 1.447 2.501 -6.788 1.00 69.25 87 SER A CA 1
ATOM 677 C C . SER A 1 87 ? 2.570 2.976 -5.863 1.00 69.25 87 SER A C 1
ATOM 679 O O . SER A 1 87 ? 3.232 2.175 -5.199 1.00 69.25 87 SER A O 1
ATOM 681 N N . TYR A 1 88 ? 2.767 4.292 -5.786 1.00 66.88 88 TYR A N 1
ATOM 682 C CA . TYR A 1 88 ? 3.717 4.915 -4.866 1.00 66.88 88 TYR A CA 1
ATOM 683 C C . TYR A 1 88 ? 2.998 5.677 -3.755 1.00 66.88 88 TYR A C 1
ATOM 685 O O . TYR A 1 88 ? 2.138 6.525 -4.014 1.00 66.88 88 TYR A O 1
ATOM 693 N N . TYR A 1 89 ? 3.409 5.405 -2.518 1.00 63.62 89 TYR A N 1
ATOM 694 C CA . TYR A 1 89 ? 2.832 5.964 -1.301 1.00 63.62 89 TYR A CA 1
ATOM 695 C C . TYR A 1 89 ? 3.879 6.766 -0.529 1.00 63.62 89 TYR A C 1
ATOM 697 O O . TYR A 1 89 ? 5.064 6.426 -0.517 1.00 63.62 89 TYR A O 1
ATOM 705 N N . ASP A 1 90 ? 3.441 7.846 0.121 1.00 63.22 90 ASP A N 1
ATOM 706 C CA . ASP A 1 90 ? 4.298 8.589 1.046 1.00 63.22 90 ASP A CA 1
ATOM 707 C C . ASP A 1 90 ? 4.454 7.862 2.398 1.00 63.22 90 ASP A C 1
ATOM 709 O O . ASP A 1 90 ? 3.815 6.848 2.675 1.00 63.22 90 ASP A O 1
ATOM 713 N N . SER A 1 91 ? 5.293 8.401 3.286 1.00 61.06 91 SER A N 1
ATOM 714 C CA . SER A 1 91 ? 5.513 7.844 4.632 1.00 61.06 91 SER A CA 1
ATOM 715 C C . SER A 1 91 ? 4.267 7.827 5.528 1.00 61.06 91 SER A C 1
ATOM 717 O O . SER A 1 91 ? 4.298 7.233 6.602 1.00 61.06 91 SER A O 1
ATOM 719 N N . LYS A 1 92 ? 3.179 8.484 5.109 1.00 54.25 92 LYS A N 1
ATOM 720 C CA . LYS A 1 92 ? 1.874 8.492 5.776 1.00 54.25 92 LYS A CA 1
ATOM 721 C C . LYS A 1 92 ? 0.859 7.604 5.048 1.00 54.25 92 LYS A C 1
ATOM 723 O O . LYS A 1 92 ? -0.333 7.786 5.271 1.00 54.25 92 LYS A O 1
ATOM 728 N N . GLN A 1 93 ? 1.322 6.701 4.177 1.00 57.00 93 GLN A N 1
ATOM 729 C CA . GLN A 1 93 ? 0.491 5.779 3.394 1.00 57.00 93 GLN A CA 1
ATOM 730 C C . GLN A 1 93 ? -0.544 6.483 2.509 1.00 57.00 93 GLN A C 1
ATOM 732 O O . GLN A 1 93 ? -1.619 5.969 2.225 1.00 57.00 93 GLN A O 1
ATOM 737 N N . ARG A 1 94 ? -0.243 7.697 2.036 1.00 59.59 94 ARG A N 1
ATOM 738 C CA . ARG A 1 94 ? -1.105 8.363 1.053 1.00 59.59 94 ARG A CA 1
ATOM 739 C C . ARG A 1 94 ? -0.584 8.079 -0.339 1.00 59.59 94 ARG A C 1
ATOM 741 O O . ARG A 1 94 ? 0.574 8.390 -0.628 1.00 59.59 94 ARG A O 1
ATOM 748 N N . CYS A 1 95 ? -1.452 7.553 -1.201 1.00 63.88 95 CYS A N 1
ATOM 749 C CA . CYS A 1 95 ? -1.135 7.352 -2.609 1.00 63.88 95 CYS A CA 1
ATOM 750 C C . CYS A 1 95 ? -0.761 8.698 -3.246 1.00 63.88 95 CYS A C 1
ATOM 752 O O . CYS A 1 95 ? -1.559 9.638 -3.283 1.00 63.88 95 CYS A O 1
ATOM 754 N N . LYS A 1 96 ? 0.485 8.805 -3.709 1.00 72.00 96 LYS A N 1
ATOM 755 C CA . LYS A 1 96 ? 1.016 9.980 -4.410 1.00 72.00 96 LYS A CA 1
ATOM 756 C C . LYS A 1 96 ? 0.948 9.809 -5.914 1.00 72.00 96 LYS A C 1
ATOM 758 O O . LYS A 1 96 ? 0.712 10.787 -6.617 1.00 72.00 96 LYS A O 1
ATOM 763 N N . GLN A 1 97 ? 1.168 8.587 -6.388 1.00 71.00 97 GLN A N 1
ATOM 764 C CA . GLN A 1 97 ? 1.065 8.241 -7.796 1.00 71.00 97 GLN A CA 1
ATOM 765 C C . GLN A 1 97 ? 0.380 6.878 -7.910 1.00 71.00 97 GLN A C 1
ATOM 767 O O . GLN A 1 97 ? 0.951 5.888 -7.441 1.00 71.00 97 GLN A O 1
ATOM 772 N N . PRO A 1 98 ? -0.838 6.822 -8.479 1.00 71.19 98 PRO A N 1
ATOM 773 C CA . PRO A 1 98 ? -1.504 5.552 -8.718 1.00 71.19 98 PRO A CA 1
ATOM 774 C C . PRO A 1 98 ? -0.717 4.739 -9.745 1.00 71.19 98 PRO A C 1
ATOM 776 O O . PRO A 1 98 ? -0.062 5.306 -10.626 1.00 71.19 98 PRO A O 1
ATOM 779 N N . ALA A 1 99 ? -0.787 3.413 -9.618 1.00 80.88 99 ALA A N 1
ATOM 780 C CA . ALA A 1 99 ? -0.181 2.512 -10.580 1.00 80.88 99 ALA A CA 1
ATOM 781 C C . ALA A 1 99 ? -0.704 2.804 -11.993 1.00 80.88 99 ALA A C 1
ATOM 783 O O . ALA A 1 99 ? -1.904 2.985 -12.205 1.00 80.88 99 ALA A O 1
ATOM 784 N N . ARG A 1 100 ? 0.200 2.813 -12.965 1.00 85.12 100 ARG A N 1
ATOM 785 C CA . ARG A 1 100 ? -0.112 2.972 -14.383 1.00 85.12 100 ARG A CA 1
ATOM 786 C C . ARG A 1 100 ? 0.702 1.990 -15.226 1.00 85.12 100 ARG A C 1
ATOM 788 O O . ARG A 1 100 ? 1.790 1.593 -14.797 1.00 85.12 100 ARG A O 1
ATOM 795 N N . PRO A 1 101 ? 0.231 1.649 -16.434 1.00 87.06 101 PRO A N 1
ATOM 796 C CA . PRO A 1 101 ? 1.033 0.901 -17.389 1.00 87.06 101 PRO A CA 1
ATOM 797 C C . PRO A 1 101 ? 2.294 1.673 -17.796 1.00 87.06 101 PRO A C 1
ATOM 799 O O . PRO A 1 101 ? 2.383 2.907 -17.679 1.00 87.06 101 PRO A O 1
ATOM 802 N N . MET A 1 102 ? 3.277 0.924 -18.287 1.00 88.25 102 MET A N 1
ATOM 803 C CA . MET A 1 102 ? 4.495 1.483 -18.861 1.00 88.25 102 MET A CA 1
ATOM 804 C C . MET A 1 102 ? 4.192 2.057 -20.245 1.00 88.25 102 MET A C 1
ATOM 806 O O . MET A 1 102 ? 3.495 1.434 -21.046 1.00 88.25 102 MET A O 1
ATOM 810 N N . LYS A 1 103 ? 4.726 3.237 -20.558 1.00 85.12 103 LYS A N 1
ATOM 811 C CA . LYS A 1 103 ? 4.578 3.839 -21.882 1.00 85.12 103 LYS A CA 1
ATOM 812 C C . LYS A 1 103 ? 5.435 3.095 -22.896 1.00 85.12 103 LYS A C 1
ATOM 814 O O . LYS A 1 103 ? 6.643 3.288 -22.949 1.00 85.12 103 LYS A O 1
ATOM 819 N N . ALA A 1 104 ? 4.791 2.297 -23.731 1.00 74.44 104 ALA A N 1
ATOM 820 C CA . ALA A 1 104 ? 5.334 1.885 -25.014 1.00 74.44 104 ALA A CA 1
ATOM 821 C C . ALA A 1 104 ? 4.652 2.749 -26.078 1.00 74.44 104 ALA A C 1
ATOM 823 O O . ALA A 1 104 ? 3.553 2.427 -26.526 1.00 74.44 104 ALA A O 1
ATOM 824 N N . SER A 1 105 ? 5.239 3.902 -26.409 1.00 61.81 105 SER A N 1
ATOM 825 C CA . SER A 1 105 ? 4.798 4.695 -27.558 1.00 61.81 105 SER A CA 1
ATOM 826 C C . SER A 1 105 ? 4.814 3.783 -28.787 1.00 61.81 105 SER A C 1
ATOM 828 O O . SER A 1 105 ? 5.832 3.167 -29.096 1.00 61.81 105 SER A O 1
ATOM 830 N N . GLY A 1 106 ? 3.663 3.633 -29.448 1.00 55.19 106 GLY A N 1
ATOM 831 C CA . GLY A 1 106 ? 3.435 2.658 -30.524 1.00 55.19 106 GLY A CA 1
ATOM 832 C C . GLY A 1 106 ? 4.219 2.902 -31.819 1.00 55.19 106 GLY A C 1
ATOM 833 O O . GLY A 1 106 ? 3.848 2.362 -32.853 1.00 55.19 106 GLY A O 1
ATOM 834 N N . GLU A 1 107 ? 5.267 3.726 -31.783 1.00 59.19 107 GLU A N 1
ATOM 835 C CA . GLU A 1 107 ? 6.116 4.062 -32.929 1.00 59.19 107 GLU A CA 1
ATOM 836 C C . GLU A 1 107 ? 7.358 3.160 -33.037 1.00 59.19 107 GLU A C 1
ATOM 838 O O . GLU A 1 107 ? 7.950 3.064 -34.112 1.00 59.19 107 GLU A O 1
ATOM 843 N N . TYR A 1 108 ? 7.751 2.467 -31.961 1.00 65.62 108 TYR A N 1
ATOM 844 C CA . TYR A 1 108 ? 8.936 1.604 -31.958 1.00 65.62 108 TYR A CA 1
ATOM 845 C C . TYR A 1 108 ? 8.565 0.137 -32.225 1.00 65.62 108 TYR A C 1
ATOM 847 O O . TYR A 1 108 ? 7.934 -0.523 -31.401 1.00 65.62 108 TYR A O 1
ATOM 855 N N . ASN A 1 109 ? 8.996 -0.391 -33.374 1.00 68.88 109 ASN A N 1
ATOM 856 C CA . ASN A 1 109 ? 8.811 -1.793 -33.780 1.00 68.88 109 ASN A CA 1
ATOM 857 C C . ASN A 1 109 ? 9.912 -2.705 -33.213 1.00 68.88 109 ASN A C 1
ATOM 859 O O . ASN A 1 109 ? 10.524 -3.486 -33.945 1.00 68.88 109 ASN A O 1
ATOM 863 N N . ASP A 1 110 ? 10.201 -2.585 -31.919 1.00 74.25 110 ASP A N 1
ATOM 864 C CA . ASP A 1 110 ? 11.259 -3.352 -31.265 1.00 74.25 110 ASP A CA 1
ATOM 865 C C . ASP A 1 110 ? 10.698 -4.446 -30.336 1.00 74.25 110 ASP A C 1
ATOM 867 O O . ASP A 1 110 ? 9.605 -4.291 -29.778 1.00 74.25 110 ASP A O 1
ATOM 871 N N . PRO A 1 111 ? 11.426 -5.563 -30.132 1.00 76.94 111 PRO A N 1
ATOM 872 C CA . PRO A 1 111 ? 10.947 -6.674 -29.310 1.00 76.94 111 PRO A CA 1
ATOM 873 C C . PRO A 1 111 ? 10.575 -6.293 -27.870 1.00 76.94 111 PRO A C 1
ATOM 875 O O . PRO A 1 111 ? 9.676 -6.904 -27.294 1.00 76.94 111 PRO A O 1
ATOM 878 N N . ILE A 1 112 ? 11.243 -5.301 -27.272 1.00 79.88 112 ILE A N 1
ATOM 879 C CA . ILE A 1 112 ? 10.963 -4.862 -25.901 1.00 79.88 112 ILE A CA 1
ATOM 880 C C . ILE A 1 112 ? 9.648 -4.085 -25.871 1.00 79.88 112 ILE A C 1
ATOM 882 O O . ILE A 1 112 ? 8.816 -4.346 -25.002 1.00 79.88 112 ILE A O 1
ATOM 886 N N . SER A 1 113 ? 9.416 -3.199 -26.841 1.00 81.31 113 SER A N 1
ATOM 887 C CA . SER A 1 113 ? 8.132 -2.502 -26.978 1.00 81.31 113 SER A CA 1
ATOM 888 C C . SER A 1 113 ? 6.964 -3.481 -27.155 1.00 81.31 113 SER A C 1
ATOM 890 O O . SER A 1 113 ? 5.951 -3.328 -26.471 1.00 81.31 113 SER A O 1
ATOM 892 N N . PHE A 1 114 ? 7.119 -4.547 -27.952 1.00 81.81 114 PHE A N 1
ATOM 893 C CA . PHE A 1 114 ? 6.098 -5.602 -28.086 1.00 81.81 114 PHE A CA 1
ATOM 894 C C . PHE A 1 114 ? 5.827 -6.359 -26.778 1.00 81.81 114 PHE A C 1
ATOM 896 O O . PHE A 1 114 ? 4.671 -6.629 -26.438 1.00 81.81 114 PHE A O 1
ATOM 903 N N . LEU A 1 115 ? 6.878 -6.688 -26.019 1.00 83.38 115 LEU A N 1
ATOM 904 C CA . LEU A 1 115 ? 6.728 -7.324 -24.709 1.00 83.38 115 LEU A CA 1
ATOM 905 C C . LEU A 1 115 ? 5.969 -6.415 -23.738 1.00 83.38 115 LEU A C 1
ATOM 907 O O . LEU A 1 115 ? 5.076 -6.880 -23.035 1.00 83.38 115 LEU A O 1
ATOM 911 N N . ILE A 1 116 ? 6.290 -5.121 -23.717 1.00 85.44 116 ILE A N 1
ATOM 912 C CA . ILE A 1 116 ? 5.619 -4.154 -22.843 1.00 85.44 116 ILE A CA 1
ATOM 913 C C . ILE A 1 116 ? 4.147 -4.008 -23.220 1.00 85.44 116 ILE A C 1
ATOM 915 O O . ILE A 1 116 ? 3.310 -4.013 -22.324 1.00 85.44 116 ILE A O 1
ATOM 919 N N . GLN A 1 117 ? 3.820 -3.911 -24.511 1.00 85.38 117 GLN A N 1
ATOM 920 C CA . GLN A 1 117 ? 2.429 -3.868 -24.976 1.00 85.38 117 GLN A CA 1
ATOM 921 C C . GLN A 1 117 ? 1.659 -5.113 -24.524 1.00 85.38 117 GLN A C 1
ATOM 923 O O . GLN A 1 117 ? 0.610 -4.988 -23.902 1.00 85.38 117 GLN A O 1
ATOM 928 N N . SER A 1 118 ? 2.250 -6.297 -24.702 1.00 83.38 118 SER A N 1
ATOM 929 C CA . SER A 1 118 ? 1.639 -7.561 -24.271 1.00 83.38 118 SER A CA 1
ATOM 930 C C . SER A 1 118 ? 1.387 -7.610 -22.758 1.00 83.38 118 SER A C 1
ATOM 932 O O . SER A 1 118 ? 0.365 -8.125 -22.314 1.00 83.38 118 SER A O 1
ATOM 934 N N . VAL A 1 119 ? 2.310 -7.075 -21.947 1.00 84.19 119 VAL A N 1
ATOM 935 C CA . VAL A 1 119 ? 2.129 -6.978 -20.489 1.00 84.19 119 VAL A CA 1
ATOM 936 C C . VAL A 1 119 ? 1.061 -5.943 -20.138 1.00 84.19 119 VAL A C 1
ATOM 938 O O . VAL A 1 119 ? 0.222 -6.218 -19.287 1.00 84.19 119 VAL A O 1
ATOM 941 N N . ASN A 1 120 ? 1.062 -4.780 -20.792 1.00 88.25 120 ASN A N 1
ATOM 942 C CA . ASN A 1 120 ? 0.060 -3.736 -20.584 1.00 88.25 120 ASN A CA 1
ATOM 943 C C . ASN A 1 120 ? -1.363 -4.241 -20.868 1.00 88.25 120 ASN A C 1
ATOM 945 O O . ASN A 1 120 ? -2.270 -3.889 -20.119 1.00 88.25 120 ASN A O 1
ATOM 949 N N . ASP A 1 121 ? -1.549 -5.078 -21.893 1.00 83.44 121 ASP A N 1
ATOM 950 C CA . ASP A 1 121 ? -2.859 -5.610 -22.295 1.00 83.44 121 ASP A CA 1
ATOM 951 C C . ASP A 1 121 ? -3.497 -6.518 -21.232 1.00 83.44 121 ASP A C 1
ATOM 953 O O . ASP A 1 121 ? -4.721 -6.573 -21.105 1.00 83.44 121 ASP A O 1
ATOM 957 N N . ILE A 1 122 ? -2.675 -7.229 -20.455 1.00 80.50 122 ILE A N 1
ATOM 958 C CA . ILE A 1 122 ? -3.137 -8.128 -19.384 1.00 80.50 122 ILE A CA 1
ATOM 959 C C . ILE A 1 122 ? -3.035 -7.500 -17.992 1.00 80.50 122 ILE A C 1
ATOM 961 O O . ILE A 1 122 ? -3.536 -8.065 -17.018 1.00 80.50 122 ILE A O 1
ATOM 965 N N . TRP A 1 123 ? -2.350 -6.364 -17.869 1.00 79.25 123 TRP A N 1
ATOM 966 C CA . TRP A 1 123 ? -2.124 -5.719 -16.588 1.00 79.25 123 TRP A CA 1
ATOM 967 C C . TRP A 1 123 ? -3.370 -4.962 -16.135 1.00 79.25 123 TRP A C 1
ATOM 969 O O . TRP A 1 123 ? -3.948 -4.161 -16.866 1.00 79.25 123 TRP A O 1
ATOM 979 N N . GLN A 1 124 ? -3.748 -5.172 -14.878 1.00 68.62 124 GLN A N 1
ATOM 980 C CA . GLN A 1 124 ? -4.792 -4.409 -14.209 1.00 68.62 124 GLN A CA 1
ATOM 981 C C . GLN A 1 124 ? -4.232 -3.837 -12.905 1.00 68.62 124 GLN A C 1
ATOM 983 O O . GLN A 1 124 ? -3.499 -4.538 -12.198 1.00 68.62 124 GLN A O 1
ATOM 988 N N . PRO A 1 125 ? -4.553 -2.577 -12.563 1.00 66.50 125 PRO A N 1
ATOM 989 C CA . PRO A 1 125 ? -4.178 -2.034 -11.270 1.00 66.50 125 PRO A CA 1
ATOM 990 C C . PRO A 1 125 ? -4.844 -2.848 -10.158 1.00 66.50 125 PRO A C 1
ATOM 992 O O . PRO A 1 125 ? -6.000 -3.256 -10.266 1.00 66.50 125 PRO A O 1
ATOM 995 N N . VAL A 1 126 ? -4.110 -3.063 -9.067 1.00 63.44 126 VAL A N 1
ATOM 996 C CA . VAL A 1 126 ? -4.673 -3.659 -7.854 1.00 63.44 126 VAL A CA 1
ATOM 997 C C . VAL A 1 126 ? -5.649 -2.654 -7.245 1.00 63.44 126 VAL A C 1
ATOM 999 O O . VAL A 1 126 ? -5.228 -1.675 -6.634 1.00 63.44 126 VAL A O 1
ATOM 1002 N N . ASP A 1 127 ? -6.943 -2.902 -7.425 1.00 52.16 127 ASP A N 1
ATOM 1003 C CA . ASP A 1 127 ? -8.023 -2.025 -6.966 1.00 52.16 127 ASP A CA 1
ATOM 1004 C C . ASP A 1 127 ? -8.614 -2.495 -5.626 1.00 52.16 127 ASP A C 1
ATOM 1006 O O . ASP A 1 127 ? -9.803 -2.791 -5.482 1.00 52.16 127 ASP A O 1
ATOM 1010 N N . LEU A 1 128 ? -7.743 -2.646 -4.626 1.00 53.34 128 LEU A N 1
ATOM 1011 C CA . LEU A 1 128 ? -8.143 -3.040 -3.277 1.00 53.34 128 LEU A CA 1
ATOM 1012 C C . LEU A 1 128 ? -8.461 -1.790 -2.463 1.00 53.34 128 LEU A C 1
ATOM 1014 O O . LEU A 1 128 ? -7.591 -0.960 -2.210 1.00 53.34 128 LEU A O 1
ATOM 1018 N N . HIS A 1 129 ? -9.712 -1.680 -2.034 1.00 44.38 129 HIS A N 1
ATOM 1019 C CA . HIS A 1 129 ? -10.172 -0.585 -1.197 1.00 44.38 129 HIS A CA 1
ATOM 1020 C C . HIS A 1 129 ? -10.254 -1.041 0.258 1.00 44.38 129 HIS A C 1
ATOM 1022 O O . HIS A 1 129 ? -10.819 -2.094 0.562 1.00 44.38 129 HIS A O 1
ATOM 1028 N N . GLU A 1 130 ? -9.733 -0.228 1.174 1.00 44.22 130 GLU A N 1
ATOM 1029 C CA . GLU A 1 130 ? -10.032 -0.391 2.594 1.00 44.22 130 GLU A CA 1
ATOM 1030 C C . GLU A 1 130 ? -11.540 -0.186 2.813 1.00 44.22 130 GLU A C 1
ATOM 1032 O O . GLU A 1 130 ? -12.108 0.823 2.381 1.00 44.22 130 GLU A O 1
ATOM 1037 N N . ARG A 1 131 ? -12.209 -1.128 3.496 1.00 42.91 131 ARG A N 1
ATOM 1038 C CA . ARG A 1 131 ? -13.584 -0.900 3.966 1.00 42.91 131 ARG A CA 1
ATOM 1039 C C . ARG A 1 131 ? -13.593 0.349 4.840 1.00 42.91 131 ARG A C 1
ATOM 1041 O O . ARG A 1 131 ? -12.737 0.517 5.711 1.00 42.91 131 ARG A O 1
ATOM 1048 N N . THR A 1 132 ? -14.578 1.222 4.645 1.00 48.59 132 THR A N 1
ATOM 1049 C CA . THR A 1 132 ? -14.717 2.375 5.538 1.00 48.59 132 THR A CA 1
ATOM 1050 C C . THR A 1 132 ? -14.970 1.874 6.957 1.00 48.59 132 THR A C 1
ATOM 1052 O O . THR A 1 132 ? -15.842 1.041 7.193 1.00 48.59 132 THR A O 1
ATOM 1055 N N . LEU A 1 133 ? -14.251 2.432 7.939 1.00 52.97 133 LEU A N 1
ATOM 1056 C CA . LEU A 1 133 ? -14.463 2.147 9.369 1.00 52.97 133 LEU A CA 1
ATOM 1057 C C . LEU A 1 133 ? -15.927 2.352 9.820 1.00 52.97 133 LEU A C 1
ATOM 1059 O O . LEU A 1 133 ? -16.319 1.889 10.889 1.00 52.97 133 LEU A O 1
ATOM 1063 N N . LEU A 1 134 ? -16.736 3.046 9.010 1.00 55.78 134 LEU A N 1
ATOM 1064 C CA . LEU A 1 134 ? -18.179 3.206 9.173 1.00 55.78 134 LEU A CA 1
ATOM 1065 C C . LEU A 1 134 ? -18.928 1.867 9.177 1.00 55.78 134 LEU A C 1
ATOM 1067 O O . LEU A 1 134 ? -19.831 1.708 9.988 1.00 55.78 134 LEU A O 1
ATOM 1071 N N . GLU A 1 135 ? -18.526 0.889 8.365 1.00 54.59 135 GLU A N 1
ATOM 1072 C CA . GLU A 1 135 ? -19.184 -0.427 8.323 1.00 54.59 135 GLU A CA 1
ATOM 1073 C C . GLU A 1 135 ? -18.950 -1.215 9.619 1.00 54.59 135 GLU A C 1
ATOM 1075 O O . GLU A 1 135 ? -19.837 -1.911 10.108 1.00 54.59 135 GLU A O 1
ATOM 1080 N N . PHE A 1 136 ? -17.797 -1.013 10.268 1.00 63.72 136 PHE A N 1
ATOM 1081 C CA . PHE A 1 136 ? -17.562 -1.542 11.610 1.00 63.72 136 PHE A CA 1
ATOM 1082 C C . PHE A 1 136 ? -18.458 -0.867 12.655 1.00 63.72 136 PHE A C 1
ATOM 1084 O O . PHE A 1 136 ? -18.814 -1.508 13.640 1.00 63.72 136 PHE A O 1
ATOM 1091 N N . ARG A 1 137 ? -18.898 0.388 12.469 1.00 64.56 137 ARG A N 1
ATOM 1092 C CA . ARG A 1 137 ? -19.835 1.026 13.418 1.00 64.56 137 ARG A CA 1
ATOM 1093 C C . ARG A 1 137 ? -21.185 0.315 13.466 1.00 64.56 137 ARG A C 1
ATOM 1095 O O . ARG A 1 137 ? -21.808 0.307 14.526 1.00 64.56 137 ARG A O 1
ATOM 1102 N N . GLU A 1 138 ? -21.595 -0.323 12.374 1.00 71.31 138 GLU A N 1
ATOM 1103 C CA . GLU A 1 138 ? -22.870 -1.042 12.260 1.00 71.31 138 GLU A CA 1
ATOM 1104 C C . GLU A 1 138 ? -22.753 -2.554 12.535 1.00 71.31 138 GLU A C 1
ATOM 1106 O O . GLU A 1 138 ? -23.663 -3.315 12.220 1.00 71.31 138 GLU A O 1
ATOM 1111 N N . LEU A 1 139 ? -21.669 -3.001 13.190 1.00 76.31 139 LEU A N 1
ATOM 1112 C CA . LEU A 1 139 ? -21.437 -4.412 13.547 1.00 76.31 139 LEU A CA 1
ATOM 1113 C C . LEU A 1 139 ? -22.616 -5.060 14.308 1.00 76.31 139 LEU A C 1
ATOM 1115 O O . LEU A 1 139 ? -22.874 -6.261 14.179 1.00 76.31 139 LEU A O 1
ATOM 1119 N N . PHE A 1 140 ? -23.346 -4.258 15.085 1.00 81.81 140 PHE A N 1
ATOM 1120 C CA . PHE A 1 140 ? -24.505 -4.681 15.862 1.00 81.81 140 PHE A CA 1
ATOM 1121 C C . PHE A 1 140 ? -25.784 -3.943 15.444 1.00 81.81 140 PHE A C 1
ATOM 1123 O O . PHE A 1 140 ? -25.750 -2.785 15.031 1.00 81.81 140 PHE A O 1
ATOM 1130 N N . ILE A 1 141 ? -26.933 -4.598 15.653 1.00 81.12 141 ILE A N 1
ATOM 1131 C CA . ILE A 1 141 ? -28.259 -3.974 15.532 1.00 81.12 141 ILE A CA 1
ATOM 1132 C C . ILE A 1 141 ? -28.351 -2.786 16.496 1.00 81.12 141 ILE A C 1
ATOM 1134 O O . ILE A 1 141 ? -27.893 -2.871 17.638 1.00 81.12 141 ILE A O 1
ATOM 1138 N N . LYS A 1 142 ? -28.986 -1.692 16.054 1.00 83.38 142 LYS A N 1
ATOM 1139 C CA . LYS A 1 142 ? -29.144 -0.492 16.879 1.00 83.38 142 LYS A CA 1
ATOM 1140 C C . LYS A 1 142 ? -29.865 -0.824 18.203 1.00 83.38 142 LYS A C 1
ATOM 1142 O O . LYS A 1 142 ? -30.982 -1.346 18.173 1.00 83.38 142 LYS A O 1
ATOM 1147 N N . PRO A 1 143 ? -29.246 -0.534 19.361 1.00 84.75 143 PRO A N 1
ATOM 1148 C CA . PRO A 1 143 ? -29.852 -0.692 20.676 1.00 84.75 143 PRO A CA 1
ATOM 1149 C C . PRO A 1 143 ? -31.023 0.281 20.859 1.00 84.75 143 PRO A C 1
ATOM 1151 O O . PRO A 1 143 ? -31.132 1.300 20.178 1.00 84.75 143 PRO A O 1
ATOM 1154 N N . ASN A 1 144 ? -31.875 0.001 21.846 1.00 89.25 144 ASN A N 1
ATOM 1155 C CA . ASN A 1 144 ? -32.849 0.993 22.291 1.00 89.25 144 ASN A CA 1
ATOM 1156 C C . ASN A 1 144 ? -32.157 2.188 22.980 1.00 89.25 144 ASN A C 1
ATOM 1158 O O . ASN A 1 144 ? -31.065 2.061 23.543 1.00 89.25 144 ASN A O 1
ATOM 1162 N N . GLU A 1 145 ? -32.836 3.335 22.983 1.00 88.81 145 GLU A N 1
ATOM 1163 C CA . GLU A 1 145 ? -32.283 4.594 23.494 1.00 88.81 145 GLU A CA 1
ATOM 1164 C C . GLU A 1 145 ? -31.896 4.514 24.979 1.00 88.81 145 GLU A C 1
ATOM 1166 O O . GLU A 1 145 ? -30.844 4.991 25.398 1.00 88.81 145 GLU A O 1
ATOM 1171 N N . THR A 1 146 ? -32.702 3.838 25.801 1.00 89.56 146 THR A N 1
ATOM 1172 C CA . THR A 1 146 ? -32.433 3.711 27.240 1.00 89.56 146 THR A CA 1
ATOM 1173 C C . THR A 1 146 ? -31.130 2.961 27.526 1.00 89.56 146 THR A C 1
ATOM 1175 O O . THR A 1 146 ? -30.374 3.333 28.427 1.00 89.56 146 THR A O 1
ATOM 1178 N N . LEU A 1 147 ? -30.854 1.888 26.785 1.00 87.44 147 LEU A N 1
ATOM 1179 C CA . LEU A 1 147 ? -29.622 1.114 26.919 1.00 87.44 147 LEU A CA 1
ATOM 1180 C C . LEU A 1 147 ? -28.430 1.867 26.344 1.00 87.44 147 LEU A C 1
ATOM 1182 O O . LEU A 1 147 ? -27.356 1.820 26.942 1.00 87.44 147 LEU A O 1
ATOM 1186 N N . TYR A 1 148 ? -28.629 2.604 25.253 1.00 89.56 148 TYR A N 1
ATOM 1187 C CA . TYR A 1 148 ? -27.606 3.471 24.684 1.00 89.56 148 TYR A CA 1
ATOM 1188 C C . TYR A 1 148 ? -27.147 4.550 25.679 1.00 89.56 148 TYR A C 1
ATOM 1190 O O . TYR A 1 148 ? -25.953 4.662 25.955 1.00 89.56 148 TYR A O 1
ATOM 1198 N N . GLN A 1 149 ? -28.073 5.254 26.337 1.00 89.38 149 GLN A N 1
ATOM 1199 C CA . GLN A 1 149 ? -27.734 6.255 27.361 1.00 89.38 149 GLN A CA 1
ATOM 1200 C C . GLN A 1 149 ? -27.003 5.649 28.567 1.00 89.38 149 GLN A C 1
ATOM 1202 O O . GLN A 1 149 ? -26.032 6.210 29.082 1.00 89.38 149 GLN A O 1
ATOM 1207 N N . ARG A 1 150 ? -27.408 4.449 29.001 1.00 89.38 150 ARG A N 1
ATOM 1208 C CA . ARG A 1 150 ? -26.685 3.714 30.053 1.00 89.38 150 ARG A CA 1
ATOM 1209 C C . ARG A 1 150 ? -25.272 3.335 29.614 1.00 89.38 150 ARG A C 1
ATOM 1211 O O . ARG A 1 150 ? -24.354 3.398 30.429 1.00 89.38 150 ARG A O 1
ATOM 1218 N N . ALA A 1 151 ? -25.093 2.946 28.355 1.00 90.19 151 ALA A N 1
ATOM 1219 C CA . ALA A 1 151 ? -23.792 2.614 27.794 1.00 90.19 151 ALA A CA 1
ATOM 1220 C C . ALA A 1 151 ? -22.868 3.841 27.717 1.00 90.19 151 ALA A C 1
ATOM 1222 O O . ALA A 1 151 ? -21.703 3.743 28.104 1.00 90.19 151 ALA A O 1
ATOM 1223 N N . ILE A 1 152 ? -23.393 5.010 27.332 1.00 89.25 152 ILE A N 1
ATOM 1224 C CA . ILE A 1 152 ? -22.660 6.286 27.378 1.00 89.25 152 ILE A CA 1
ATOM 1225 C C . ILE A 1 152 ? -22.142 6.558 28.794 1.00 89.25 152 ILE A C 1
ATOM 1227 O O . ILE A 1 152 ? -20.945 6.776 28.975 1.00 89.25 152 ILE A O 1
ATOM 1231 N N . ALA A 1 153 ? -23.003 6.449 29.810 1.00 89.88 153 ALA A N 1
ATOM 1232 C CA . ALA A 1 153 ? -22.598 6.678 31.196 1.00 89.88 153 ALA A CA 1
ATOM 1233 C C . ALA A 1 153 ? -21.465 5.732 31.646 1.00 89.88 153 ALA A C 1
ATOM 1235 O O . ALA A 1 153 ? -20.537 6.151 32.338 1.00 89.88 153 ALA A O 1
ATOM 1236 N N . ARG A 1 154 ? -21.498 4.458 31.226 1.00 89.06 154 ARG A N 1
ATOM 1237 C CA . ARG A 1 154 ? -20.439 3.479 31.541 1.00 89.06 154 ARG A CA 1
ATOM 1238 C C . ARG A 1 154 ? -19.137 3.741 30.800 1.00 89.06 154 ARG A C 1
ATOM 1240 O O . ARG A 1 154 ? -18.067 3.591 31.391 1.00 89.06 154 ARG A O 1
ATOM 1247 N N . ARG A 1 155 ? -19.215 4.149 29.533 1.00 90.06 155 ARG A N 1
ATOM 1248 C CA . ARG A 1 155 ? -18.052 4.605 28.768 1.00 90.06 155 ARG A CA 1
ATOM 1249 C C . ARG A 1 155 ? -17.395 5.791 29.469 1.00 90.06 155 ARG A C 1
ATOM 1251 O O . ARG A 1 155 ? -16.190 5.763 29.691 1.00 90.06 155 ARG A O 1
ATOM 1258 N N . ASP A 1 156 ? -18.175 6.790 29.864 1.00 89.12 156 ASP A N 1
ATOM 1259 C CA . ASP A 1 156 ? -17.646 8.009 30.479 1.00 89.12 156 ASP A CA 1
ATOM 1260 C C . ASP A 1 156 ? -17.030 7.740 31.858 1.00 89.12 156 ASP A C 1
ATOM 1262 O O . ASP A 1 156 ? -15.977 8.295 32.181 1.00 89.12 156 ASP A O 1
ATOM 1266 N N . GLU A 1 157 ? -17.606 6.816 32.633 1.00 89.31 157 GLU A N 1
ATOM 1267 C CA . GLU A 1 157 ? -17.015 6.318 33.880 1.00 89.31 157 GLU A CA 1
ATOM 1268 C C . GLU A 1 157 ? -15.634 5.681 33.636 1.00 89.31 157 GLU A C 1
ATOM 1270 O O . GLU A 1 157 ? -14.665 6.001 34.332 1.00 89.31 157 GLU A O 1
ATOM 1275 N N . TYR A 1 158 ? -15.511 4.826 32.614 1.00 88.94 158 TYR A N 1
ATOM 1276 C CA . TYR A 1 158 ? -14.229 4.233 32.227 1.00 88.94 158 TYR A CA 1
ATOM 1277 C C . TYR A 1 158 ? -13.223 5.293 31.773 1.00 88.94 158 TYR A C 1
ATOM 1279 O O . TYR A 1 158 ? -12.089 5.330 32.252 1.00 88.94 158 TYR A O 1
ATOM 1287 N N . THR A 1 159 ? -13.635 6.188 30.875 1.00 87.31 159 THR A N 1
ATOM 1288 C CA . THR A 1 159 ? -12.787 7.262 30.357 1.00 87.31 159 THR A CA 1
ATOM 1289 C C . THR A 1 159 ? -12.312 8.184 31.481 1.00 87.31 159 THR A C 1
ATOM 1291 O O . THR A 1 159 ? -11.152 8.594 31.468 1.00 87.31 159 THR A O 1
ATOM 1294 N N . SER A 1 160 ? -13.147 8.465 32.485 1.00 87.56 160 SER A N 1
ATOM 1295 C CA . SER A 1 160 ? -12.751 9.221 33.678 1.00 87.56 160 SER A CA 1
ATOM 1296 C C . SER A 1 160 ? -11.609 8.529 34.433 1.00 87.56 160 SER A C 1
ATOM 1298 O O . SER A 1 160 ? -10.572 9.150 34.676 1.00 87.56 160 SER A O 1
ATOM 1300 N N . LYS A 1 161 ? -11.725 7.215 34.685 1.00 85.94 161 LYS A N 1
ATOM 1301 C CA . LYS A 1 161 ? -10.674 6.413 35.346 1.00 85.94 161 LYS A CA 1
ATOM 1302 C C . LYS A 1 161 ? -9.366 6.394 34.548 1.00 85.94 161 LYS A C 1
ATOM 1304 O O . LYS A 1 161 ? -8.282 6.497 35.120 1.00 85.94 161 LYS A O 1
ATOM 1309 N N . ILE A 1 162 ? -9.447 6.292 33.219 1.00 86.12 162 ILE A N 1
ATOM 1310 C CA . ILE A 1 162 ? -8.265 6.358 32.349 1.00 86.12 162 ILE A CA 1
ATOM 1311 C C . ILE A 1 162 ? -7.628 7.752 32.398 1.00 86.12 162 ILE A C 1
ATOM 1313 O O . ILE A 1 162 ? -6.411 7.858 32.529 1.00 86.12 162 ILE A O 1
ATOM 1317 N N . ARG A 1 163 ? -8.422 8.830 32.346 1.00 85.12 163 ARG A N 1
ATOM 1318 C CA . ARG A 1 163 ? -7.912 10.208 32.453 1.00 85.12 163 ARG A CA 1
ATOM 1319 C C . ARG A 1 163 ? -7.226 10.461 33.793 1.00 85.12 163 ARG A C 1
ATOM 1321 O O . ARG A 1 163 ? -6.179 11.100 33.814 1.00 85.12 163 ARG A O 1
ATOM 1328 N N . GLU A 1 164 ? -7.776 9.949 34.889 1.00 82.75 164 GLU A N 1
ATOM 1329 C CA . GLU A 1 164 ? -7.154 10.018 36.214 1.00 82.75 164 GLU A CA 1
ATOM 1330 C C . GLU A 1 164 ? -5.780 9.329 36.224 1.00 82.75 164 GLU A C 1
ATOM 1332 O O . GLU A 1 164 ? -4.788 9.934 36.632 1.00 82.75 164 GLU A O 1
ATOM 1337 N N . ALA A 1 165 ? -5.682 8.124 35.652 1.00 80.00 165 ALA A N 1
ATOM 1338 C CA . ALA A 1 165 ? -4.407 7.418 35.505 1.00 80.00 165 ALA A CA 1
ATOM 1339 C C . ALA A 1 165 ? -3.384 8.204 34.667 1.00 80.00 165 ALA A C 1
ATOM 1341 O O . ALA A 1 165 ? -2.186 8.174 34.948 1.00 80.00 165 ALA A O 1
ATOM 1342 N N . MET A 1 166 ? -3.845 8.898 33.623 1.00 79.25 166 MET A N 1
ATOM 1343 C CA . MET A 1 166 ? -2.989 9.699 32.746 1.00 79.25 166 MET A CA 1
ATOM 1344 C C . MET A 1 166 ? -2.468 10.973 33.422 1.00 79.25 166 MET A C 1
ATOM 1346 O O . MET A 1 166 ? -1.362 11.401 33.102 1.00 79.25 166 MET A O 1
ATOM 1350 N N . LYS A 1 167 ? -3.217 11.559 34.368 1.00 82.38 167 LYS A N 1
ATOM 1351 C CA . LYS A 1 167 ? -2.777 12.739 35.136 1.00 82.38 167 LYS A CA 1
ATOM 1352 C C . LYS A 1 167 ? -1.614 12.426 36.082 1.00 82.38 167 LYS A C 1
ATOM 1354 O O . LYS A 1 167 ? -0.748 13.271 36.273 1.00 82.38 167 LYS A O 1
ATOM 1359 N N . LEU A 1 168 ? -1.530 11.200 36.596 1.00 72.19 168 LEU A N 1
ATOM 1360 C CA . LEU A 1 168 ? -0.470 10.728 37.503 1.00 72.19 168 LEU A CA 1
ATOM 1361 C C . LEU A 1 168 ? 0.844 10.370 36.770 1.00 72.19 168 LEU A C 1
ATOM 1363 O O . LEU A 1 168 ? 1.570 9.459 37.161 1.00 72.19 168 LEU A O 1
ATOM 1367 N N . SER A 1 169 ? 1.135 11.071 35.667 1.00 57.53 169 SER A N 1
ATOM 1368 C CA . SER A 1 169 ? 2.165 10.725 34.674 1.00 57.53 169 SER A CA 1
ATOM 1369 C C . SER A 1 169 ? 3.603 10.622 35.204 1.00 57.53 169 SER A C 1
ATOM 1371 O O . SER A 1 169 ? 4.428 9.992 34.541 1.00 57.53 169 SER A O 1
ATOM 1373 N N . SER A 1 170 ? 3.897 11.173 36.386 1.00 64.50 170 SER A N 1
ATOM 1374 C CA . SER A 1 170 ? 5.222 11.161 37.019 1.00 64.50 170 SER A CA 1
ATOM 1375 C C . SER A 1 170 ? 5.574 9.842 37.723 1.00 64.50 170 SER A C 1
ATOM 1377 O O . SER A 1 170 ? 6.754 9.534 37.866 1.00 64.50 170 SER A O 1
ATOM 1379 N N . GLU A 1 171 ? 4.593 9.016 38.105 1.00 74.94 171 GLU A N 1
ATOM 1380 C CA . GLU A 1 171 ? 4.825 7.757 38.826 1.00 74.94 171 GLU A CA 1
ATOM 1381 C C . GLU A 1 171 ? 4.394 6.544 37.993 1.00 74.94 171 GLU A C 1
ATOM 1383 O O . GLU A 1 171 ? 3.225 6.143 37.951 1.00 74.94 171 GLU A O 1
ATOM 1388 N N . ARG A 1 172 ? 5.368 5.921 37.318 1.00 75.69 172 ARG A N 1
ATOM 1389 C CA . ARG A 1 172 ? 5.136 4.811 36.376 1.00 75.69 172 ARG A CA 1
ATOM 1390 C C . ARG A 1 172 ? 4.354 3.643 36.990 1.00 75.69 172 ARG A C 1
ATOM 1392 O O . ARG A 1 172 ? 3.503 3.070 36.306 1.00 75.69 172 ARG A O 1
ATOM 1399 N N . GLU A 1 173 ? 4.628 3.279 38.242 1.00 79.19 173 GLU A N 1
ATOM 1400 C CA . GLU A 1 173 ? 3.936 2.165 38.909 1.00 79.19 173 GLU A CA 1
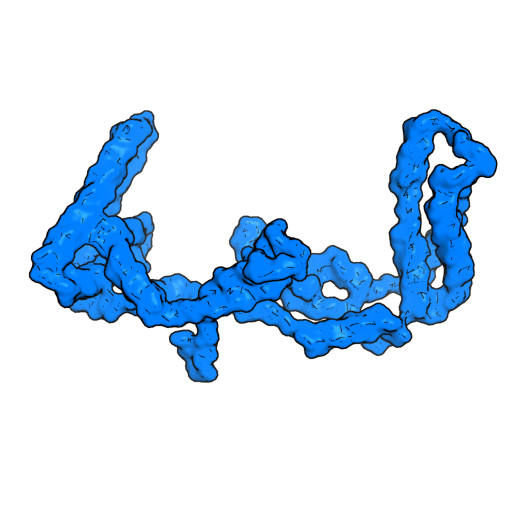ATOM 1401 C C . GLU A 1 173 ? 2.514 2.526 39.353 1.00 79.19 173 GLU A C 1
ATOM 1403 O O . GLU A 1 173 ? 1.583 1.750 39.113 1.00 79.19 173 GLU A O 1
ATOM 1408 N N . SER A 1 174 ? 2.304 3.736 39.874 1.00 77.25 174 SER A N 1
ATOM 1409 C CA . SER A 1 174 ? 0.976 4.261 40.214 1.00 77.25 174 SER A CA 1
ATOM 1410 C C . SER A 1 174 ? 0.065 4.303 38.978 1.00 77.25 174 SER A C 1
ATOM 1412 O O . SER A 1 174 ? -1.062 3.799 39.010 1.00 77.25 174 SER A O 1
ATOM 1414 N N . ARG A 1 175 ? 0.587 4.762 37.830 1.00 79.94 175 ARG A N 1
ATOM 1415 C CA . ARG A 1 175 ? -0.133 4.752 36.544 1.00 79.94 175 ARG A CA 1
ATOM 1416 C C . ARG A 1 175 ? -0.518 3.341 36.087 1.00 79.94 175 ARG A C 1
ATOM 1418 O O . ARG A 1 175 ? -1.666 3.114 35.704 1.00 79.94 175 ARG A O 1
ATOM 1425 N N . LYS A 1 176 ? 0.408 2.372 36.132 1.00 84.19 176 LYS A N 1
ATOM 1426 C CA . LYS A 1 176 ? 0.114 0.973 35.758 1.00 84.19 176 LYS A CA 1
ATOM 1427 C C . LYS A 1 176 ? -0.973 0.366 36.641 1.00 84.19 176 LYS A C 1
ATOM 1429 O O . LYS A 1 176 ? -1.847 -0.332 36.127 1.00 84.19 176 LYS A O 1
ATOM 1434 N N . LYS A 1 177 ? -0.923 0.619 37.951 1.00 85.56 177 LYS A N 1
ATOM 1435 C CA . LYS A 1 177 ? -1.896 0.095 38.917 1.00 85.56 177 LYS A CA 1
ATOM 1436 C C . LYS A 1 177 ? -3.314 0.571 38.596 1.00 85.56 177 LYS A C 1
ATOM 1438 O O . LYS A 1 177 ? -4.226 -0.251 38.543 1.00 85.56 177 LYS A O 1
ATOM 1443 N N . ILE A 1 178 ? -3.489 1.859 38.304 1.00 83.75 178 ILE A N 1
ATOM 1444 C CA . ILE A 1 178 ? -4.808 2.439 38.004 1.00 83.75 178 ILE A CA 1
ATOM 1445 C C . ILE A 1 178 ? -5.332 1.959 36.647 1.00 83.75 178 ILE A C 1
ATOM 1447 O O . ILE A 1 178 ? -6.495 1.573 36.548 1.00 83.75 178 ILE A O 1
ATOM 1451 N N . LEU A 1 179 ? -4.478 1.887 35.617 1.00 86.06 179 LEU A N 1
ATOM 1452 C CA . LEU A 1 179 ? -4.874 1.335 34.315 1.00 86.06 179 LEU A CA 1
ATOM 1453 C C . LEU A 1 179 ? -5.334 -0.126 34.432 1.00 86.06 179 LEU A C 1
ATOM 1455 O O . LEU A 1 179 ? -6.371 -0.490 33.879 1.00 86.06 179 LEU A O 1
ATOM 1459 N N . ARG A 1 180 ? -4.611 -0.961 35.195 1.00 88.06 180 ARG A N 1
ATOM 1460 C CA . ARG A 1 180 ? -5.022 -2.350 35.461 1.00 88.06 180 ARG A CA 1
ATOM 1461 C C . ARG A 1 180 ? -6.358 -2.416 36.195 1.00 88.06 180 ARG A C 1
ATOM 1463 O O . ARG A 1 180 ? -7.205 -3.214 35.805 1.00 88.06 180 ARG A O 1
ATOM 1470 N N . ALA A 1 181 ? -6.564 -1.567 37.202 1.00 88.12 181 ALA A N 1
ATOM 1471 C CA . ALA A 1 181 ? -7.821 -1.509 37.942 1.00 88.12 181 ALA A CA 1
ATOM 1472 C C . ALA A 1 181 ? -9.003 -1.099 37.043 1.00 88.12 181 ALA A C 1
ATOM 1474 O O . ALA A 1 181 ? -10.070 -1.702 37.131 1.00 88.12 181 ALA A O 1
ATOM 1475 N N . ALA A 1 182 ? -8.814 -0.136 36.134 1.00 88.25 182 ALA A N 1
ATOM 1476 C CA . ALA A 1 182 ? -9.840 0.271 35.172 1.00 88.25 182 ALA A CA 1
ATOM 1477 C C . ALA A 1 182 ? -10.204 -0.866 34.200 1.00 88.25 182 ALA A C 1
ATOM 1479 O O . ALA A 1 182 ? -11.384 -1.134 33.971 1.00 88.25 182 ALA A O 1
ATOM 1480 N N . VAL A 1 183 ? -9.201 -1.578 33.673 1.00 89.69 183 VAL A N 1
ATOM 1481 C CA . VAL A 1 183 ? -9.415 -2.744 32.799 1.00 89.69 183 VAL A CA 1
ATOM 1482 C C . VAL A 1 183 ? -10.117 -3.880 33.550 1.00 89.69 183 VAL A C 1
ATOM 1484 O O . VAL A 1 183 ? -11.060 -4.463 33.022 1.00 89.69 183 VAL A O 1
ATOM 1487 N N . GLN A 1 184 ? -9.705 -4.187 34.784 1.00 91.75 184 GLN A N 1
ATOM 1488 C CA . GLN A 1 184 ? -10.350 -5.213 35.616 1.00 91.75 184 GLN A CA 1
ATOM 1489 C C . GLN A 1 184 ? -11.797 -4.853 35.955 1.00 91.75 184 GLN A C 1
ATOM 1491 O O . GLN A 1 184 ? -12.677 -5.707 35.873 1.00 91.75 184 GLN A O 1
ATOM 1496 N N . TRP A 1 185 ? -12.062 -3.585 36.276 1.00 92.19 185 TRP A N 1
ATOM 1497 C CA . TRP A 1 185 ? -13.416 -3.085 36.478 1.00 92.19 185 TRP A CA 1
ATOM 1498 C C . TRP A 1 185 ? -14.284 -3.327 35.234 1.00 92.19 185 TRP A C 1
ATOM 1500 O O . TRP A 1 185 ? -15.353 -3.924 35.359 1.00 92.19 185 TRP A O 1
ATOM 1510 N N . ALA A 1 186 ? -13.796 -2.973 34.038 1.00 90.69 186 ALA A N 1
ATOM 1511 C CA . ALA A 1 186 ? -14.528 -3.178 32.786 1.00 90.69 186 ALA A CA 1
ATOM 1512 C C . ALA A 1 186 ? -14.801 -4.671 32.527 1.00 90.69 186 ALA A C 1
ATOM 1514 O O . ALA A 1 186 ? -15.946 -5.054 32.285 1.00 90.69 186 ALA A O 1
ATOM 1515 N N . LYS A 1 187 ? -13.783 -5.528 32.677 1.00 91.75 187 LYS A N 1
ATOM 1516 C CA . LYS A 1 187 ? -13.926 -6.987 32.535 1.00 91.75 187 LYS A CA 1
ATOM 1517 C C . LYS A 1 187 ? -14.982 -7.558 33.481 1.00 91.75 187 LYS A C 1
ATOM 1519 O O . LYS A 1 187 ? -15.907 -8.230 33.028 1.00 91.75 187 LYS A O 1
ATOM 1524 N N . SER A 1 188 ? -14.905 -7.211 34.768 1.00 90.88 188 SER A N 1
ATOM 1525 C CA . SER A 1 188 ? -15.858 -7.691 35.778 1.00 90.88 188 SER A CA 1
ATOM 1526 C C . SER A 1 188 ? -17.292 -7.223 35.510 1.00 90.88 188 SER A C 1
ATOM 1528 O O . SER A 1 188 ? -18.250 -7.939 35.799 1.00 90.88 188 SER A O 1
ATOM 1530 N N . LEU A 1 189 ? -17.467 -6.027 34.938 1.00 88.88 189 LEU A N 1
ATOM 1531 C CA . LEU A 1 189 ? -18.781 -5.531 34.547 1.00 88.88 189 LEU A CA 1
ATOM 1532 C C . LEU A 1 189 ? -19.340 -6.326 33.359 1.00 88.88 189 LEU A C 1
ATOM 1534 O O . LEU A 1 189 ? -20.512 -6.700 33.388 1.00 88.88 189 LEU A O 1
ATOM 1538 N N . GLY A 1 190 ? -18.505 -6.626 32.360 1.00 88.56 190 GLY A N 1
ATOM 1539 C CA . GLY A 1 190 ? -18.865 -7.503 31.243 1.00 88.56 190 GLY A CA 1
ATOM 1540 C C . GLY A 1 190 ? -19.279 -8.902 31.710 1.00 88.56 190 GLY A C 1
ATOM 1541 O O . GLY A 1 190 ? -20.336 -9.394 31.327 1.00 88.56 190 GLY A O 1
ATOM 1542 N N . GLU A 1 191 ? -18.515 -9.507 32.622 1.00 89.75 191 GLU A N 1
ATOM 1543 C CA . GLU A 1 191 ? -18.830 -10.816 33.218 1.00 89.75 191 GLU A CA 1
ATOM 1544 C C . GLU A 1 191 ? -20.156 -10.809 33.991 1.00 89.75 191 GLU A C 1
ATOM 1546 O O . GLU A 1 191 ? -20.987 -11.700 33.822 1.00 89.75 191 GLU A O 1
ATOM 1551 N N . LYS A 1 192 ? -20.418 -9.765 34.789 1.00 88.62 192 LYS A N 1
ATOM 1552 C CA . LYS A 1 192 ? -21.703 -9.613 35.494 1.00 88.62 192 LYS A CA 1
ATOM 1553 C C . LYS A 1 192 ? -22.890 -9.507 34.542 1.00 88.62 192 LYS A C 1
ATOM 1555 O O . LYS A 1 192 ? -23.986 -9.936 34.897 1.00 88.62 192 LYS A O 1
ATOM 1560 N N . LEU A 1 193 ? -22.703 -8.895 33.374 1.00 86.19 193 LEU A N 1
ATOM 1561 C CA . LEU A 1 193 ? -23.743 -8.797 32.351 1.00 86.19 193 LEU A CA 1
ATOM 1562 C C . LEU A 1 193 ? -23.935 -10.138 31.631 1.00 86.19 193 LEU A C 1
ATOM 1564 O O . LEU A 1 193 ? -25.082 -10.530 31.417 1.00 86.19 193 LEU A O 1
ATOM 1568 N N . ARG A 1 194 ? -22.846 -10.880 31.378 1.00 86.75 194 ARG A N 1
ATOM 1569 C CA . ARG A 1 194 ? -22.881 -12.266 30.879 1.00 86.75 194 ARG A CA 1
ATOM 1570 C C . ARG A 1 194 ? -23.691 -13.207 31.753 1.00 86.75 194 ARG A C 1
ATOM 1572 O O . ARG A 1 194 ? -24.567 -13.902 31.249 1.00 86.75 194 ARG A O 1
ATOM 1579 N N . ASN A 1 195 ? -23.505 -13.133 33.065 1.00 83.81 195 ASN A N 1
ATOM 1580 C CA . ASN A 1 195 ? -24.179 -14.026 34.008 1.00 83.81 195 ASN A CA 1
ATOM 1581 C C . ASN A 1 195 ? -25.697 -13.789 34.144 1.00 83.81 195 ASN A C 1
ATOM 1583 O O . ASN A 1 195 ? -26.361 -14.549 34.842 1.00 83.81 195 ASN A O 1
ATOM 1587 N N . LYS A 1 196 ? -26.266 -12.744 33.521 1.00 78.44 196 LYS A N 1
ATOM 1588 C CA . LYS A 1 196 ? -27.709 -12.454 33.600 1.00 78.44 196 LYS A CA 1
ATOM 1589 C C . LYS A 1 196 ? -28.540 -13.178 32.541 1.00 78.44 196 LYS A C 1
ATOM 1591 O O . LYS A 1 196 ? -29.619 -13.648 32.874 1.00 78.44 196 LYS A O 1
ATOM 1596 N N . SER A 1 197 ? -28.087 -13.208 31.286 1.00 75.50 197 SER A N 1
ATOM 1597 C CA . SER A 1 197 ? -28.663 -14.001 30.178 1.00 75.50 197 SER A CA 1
ATOM 1598 C C . SER A 1 197 ? -27.964 -13.646 28.863 1.00 75.50 197 SER A C 1
ATOM 1600 O O . SER A 1 197 ? -27.748 -12.460 28.613 1.00 75.50 197 SER A O 1
ATOM 1602 N N . GLU A 1 198 ? -27.796 -14.603 27.956 1.00 68.69 198 GLU A N 1
ATOM 1603 C CA . GLU A 1 198 ? -27.163 -14.420 26.640 1.00 68.69 198 GLU A CA 1
ATOM 1604 C C . GLU A 1 198 ? -27.803 -13.317 25.768 1.00 68.69 198 GLU A C 1
ATOM 1606 O O . GLU A 1 198 ? -27.111 -12.423 25.280 1.00 68.69 198 GLU A O 1
ATOM 1611 N N . LYS A 1 199 ? -29.141 -13.279 25.664 1.00 72.94 199 LYS A N 1
ATOM 1612 C CA . LYS A 1 199 ? -29.860 -12.238 24.899 1.00 72.94 199 LYS A CA 1
ATOM 1613 C C . LYS A 1 199 ? -29.584 -10.818 25.414 1.00 72.94 199 LYS A C 1
ATOM 1615 O O . LYS A 1 199 ? -29.487 -9.883 24.626 1.00 72.94 199 LYS A O 1
ATOM 1620 N N . ASN A 1 200 ? -29.426 -10.646 26.728 1.00 77.06 200 ASN A N 1
ATOM 1621 C CA . ASN A 1 200 ? -29.099 -9.343 27.316 1.00 77.06 200 ASN A CA 1
ATOM 1622 C C . ASN A 1 200 ? -27.655 -8.918 27.023 1.00 77.06 200 ASN A C 1
ATOM 1624 O O . ASN A 1 200 ? -27.390 -7.724 26.918 1.00 77.06 200 ASN A O 1
ATOM 1628 N N . VAL A 1 201 ? -26.733 -9.868 26.858 1.00 86.12 201 VAL A N 1
ATOM 1629 C CA . VAL A 1 201 ? -25.324 -9.575 26.571 1.00 86.12 201 VAL A CA 1
ATOM 1630 C C . VAL A 1 201 ? -25.162 -8.993 25.183 1.00 86.12 201 VAL A C 1
ATOM 1632 O O . VAL A 1 201 ? -24.531 -7.952 25.053 1.00 86.12 201 VAL A O 1
ATOM 1635 N N . GLN A 1 202 ? -25.780 -9.605 24.172 1.00 85.19 202 GLN A N 1
ATOM 1636 C CA . GLN A 1 202 ? -25.703 -9.123 22.792 1.00 85.19 202 GLN A CA 1
ATOM 1637 C C . GLN A 1 202 ? -26.257 -7.696 22.661 1.00 85.19 202 GLN A C 1
ATOM 1639 O O . GLN A 1 202 ? -25.640 -6.831 22.043 1.00 85.19 202 GLN A O 1
ATOM 1644 N N . ILE A 1 203 ? -27.377 -7.403 23.332 1.00 87.62 203 ILE A N 1
ATOM 1645 C CA . ILE A 1 203 ? -27.966 -6.055 23.343 1.00 87.62 203 ILE A CA 1
ATOM 1646 C C . ILE A 1 203 ? -27.062 -5.062 24.102 1.00 87.62 203 ILE A C 1
ATOM 1648 O O . ILE A 1 203 ? -26.900 -3.915 23.680 1.00 87.62 203 ILE A O 1
ATOM 1652 N N . CYS A 1 204 ? -26.445 -5.475 25.213 1.00 89.25 204 CYS A N 1
ATOM 1653 C CA . CYS A 1 204 ? -25.495 -4.637 25.948 1.00 89.25 204 CYS A CA 1
ATOM 1654 C C . CYS A 1 204 ? -24.190 -4.392 25.173 1.00 89.25 204 CYS A C 1
ATOM 1656 O O . CYS A 1 204 ? -23.672 -3.274 25.218 1.00 89.25 204 CYS A O 1
ATOM 1658 N N . ALA A 1 205 ? -23.680 -5.396 24.458 1.00 90.94 205 ALA A N 1
ATOM 1659 C CA . ALA A 1 205 ? -22.519 -5.288 23.584 1.00 90.94 205 ALA A CA 1
ATOM 1660 C C . ALA A 1 205 ? -22.803 -4.307 22.444 1.00 90.94 205 ALA A C 1
ATOM 1662 O O . ALA A 1 205 ? -22.019 -3.383 22.245 1.00 90.94 205 ALA A O 1
ATOM 1663 N N . ALA A 1 206 ? -23.973 -4.411 21.804 1.00 90.00 206 ALA A N 1
ATOM 1664 C CA . ALA A 1 206 ? -24.441 -3.464 20.794 1.00 90.00 206 ALA A CA 1
ATOM 1665 C C . ALA A 1 206 ? -24.487 -2.019 21.317 1.00 90.00 206 ALA A C 1
ATOM 1667 O O . ALA A 1 206 ? -23.956 -1.100 20.691 1.00 90.00 206 ALA A O 1
ATOM 1668 N N . ALA A 1 207 ? -25.066 -1.818 22.506 1.00 91.12 207 ALA A N 1
ATOM 1669 C CA . ALA A 1 207 ? -25.149 -0.502 23.131 1.00 91.12 207 ALA A CA 1
ATOM 1670 C C . ALA A 1 207 ? -23.774 0.089 23.460 1.00 91.12 207 ALA A C 1
ATOM 1672 O O . ALA A 1 207 ? -23.511 1.254 23.156 1.00 91.12 207 ALA A O 1
ATOM 1673 N N . MET A 1 208 ? -22.878 -0.714 24.038 1.00 91.00 208 MET A N 1
ATOM 1674 C CA . MET A 1 208 ? -21.510 -0.283 24.328 1.00 91.00 208 MET A CA 1
ATOM 1675 C C . MET A 1 208 ? -20.688 -0.054 23.063 1.00 91.00 208 MET A C 1
ATOM 1677 O O . MET A 1 208 ? -19.885 0.878 23.042 1.00 91.00 208 MET A O 1
ATOM 1681 N N . TRP A 1 209 ? -20.891 -0.854 22.016 1.00 90.44 209 TRP A N 1
ATOM 1682 C CA . TRP A 1 209 ? -20.235 -0.689 20.722 1.00 90.44 209 TRP A CA 1
ATOM 1683 C C . TRP A 1 209 ? -20.587 0.660 20.117 1.00 90.44 209 TRP A C 1
ATOM 1685 O O . TRP A 1 209 ? -19.691 1.459 19.841 1.00 90.44 209 TRP A O 1
ATOM 1695 N N . GLN A 1 210 ? -21.883 0.958 20.021 1.00 87.81 210 GLN A N 1
ATOM 1696 C CA . GLN A 1 210 ? -22.351 2.227 19.490 1.00 87.81 210 GLN A CA 1
ATOM 1697 C C . GLN A 1 210 ? -21.870 3.404 20.349 1.00 87.81 210 GLN A C 1
ATOM 1699 O O . GLN A 1 210 ? -21.313 4.361 19.816 1.00 87.81 210 GLN A O 1
ATOM 1704 N N . ALA A 1 211 ? -22.009 3.326 21.678 1.00 88.62 211 ALA A N 1
ATOM 1705 C CA . ALA A 1 211 ? -21.574 4.398 22.579 1.00 88.62 211 ALA A CA 1
ATOM 1706 C C . ALA A 1 211 ? -20.067 4.680 22.465 1.00 88.62 211 ALA A C 1
ATOM 1708 O O . ALA A 1 211 ? -19.635 5.827 22.582 1.00 88.62 211 ALA A O 1
ATOM 1709 N N . SER A 1 212 ? -19.264 3.645 22.220 1.00 87.44 212 SER A N 1
ATOM 1710 C CA . SER A 1 212 ? -17.807 3.747 22.118 1.00 87.44 212 SER A CA 1
ATOM 1711 C C . SER A 1 212 ? -17.316 4.283 20.768 1.00 87.44 212 SER A C 1
ATOM 1713 O O . SER A 1 212 ? -16.214 4.823 20.717 1.00 87.44 212 SER A O 1
ATOM 1715 N N . HIS A 1 213 ? -18.111 4.154 19.699 1.00 81.12 213 HIS A N 1
ATOM 1716 C CA . HIS A 1 213 ? -17.700 4.488 18.327 1.00 81.12 213 HIS A CA 1
ATOM 1717 C C . HIS A 1 213 ? -18.454 5.677 17.696 1.00 81.12 213 HIS A C 1
ATOM 1719 O O . HIS A 1 213 ? -17.992 6.203 16.682 1.00 81.12 213 HIS A O 1
ATOM 1725 N N . ASN A 1 214 ? -19.563 6.138 18.294 1.00 76.19 214 ASN A N 1
ATOM 1726 C CA . ASN A 1 214 ? -20.352 7.291 17.823 1.00 76.19 214 ASN A CA 1
ATOM 1727 C C . ASN A 1 214 ? -20.028 8.624 18.532 1.00 76.19 214 ASN A C 1
ATOM 1729 O O . ASN A 1 214 ? -20.812 9.565 18.434 1.00 76.19 214 ASN A O 1
ATOM 1733 N N . GLY A 1 215 ? -18.904 8.740 19.248 1.00 61.66 215 GLY A N 1
ATOM 1734 C CA . GLY A 1 215 ? -18.507 9.990 19.910 1.00 61.66 215 GLY A CA 1
ATOM 1735 C C . GLY A 1 215 ? -17.049 10.378 19.667 1.00 61.66 215 GLY A C 1
ATOM 1736 O O . GLY A 1 215 ? -16.205 9.514 19.452 1.00 61.66 215 GLY A O 1
ATOM 1737 N N . ASP A 1 216 ? -16.740 11.670 19.804 1.00 55.22 216 ASP A N 1
ATOM 1738 C CA . ASP A 1 216 ? -15.378 12.239 19.707 1.00 55.22 216 ASP A CA 1
ATOM 1739 C C . ASP A 1 216 ? -14.481 11.905 20.917 1.00 55.22 216 ASP A C 1
ATOM 1741 O O . ASP A 1 216 ? -13.356 12.389 21.067 1.00 55.22 216 ASP A O 1
ATOM 1745 N N . HIS A 1 217 ? -14.976 11.088 21.844 1.00 54.03 217 HIS A N 1
ATOM 1746 C CA . HIS A 1 217 ? -14.284 10.748 23.078 1.00 54.03 217 HIS A CA 1
ATOM 1747 C C . HIS A 1 217 ? -13.506 9.446 22.881 1.00 54.03 217 HIS A C 1
ATOM 1749 O O . HIS A 1 217 ? -14.043 8.348 22.987 1.00 54.03 217 HIS A O 1
ATOM 1755 N N . GLY A 1 218 ? -12.219 9.596 22.559 1.00 51.12 218 GLY A N 1
ATOM 1756 C CA . GLY A 1 218 ? -11.316 8.538 22.100 1.00 51.12 218 GLY A CA 1
ATOM 1757 C C . GLY A 1 218 ? -10.993 7.433 23.107 1.00 51.12 218 GLY A C 1
ATOM 1758 O O . GLY A 1 218 ? -9.854 7.303 23.550 1.00 51.12 218 GLY A O 1
ATOM 1759 N N . THR A 1 219 ? -11.952 6.588 23.477 1.00 62.72 219 THR A N 1
ATOM 1760 C CA . THR A 1 219 ? -11.633 5.364 24.225 1.00 62.72 219 THR A CA 1
ATOM 1761 C C . THR A 1 219 ? -12.538 4.197 23.848 1.00 62.72 219 THR A C 1
ATOM 1763 O O . THR A 1 219 ? -13.225 3.619 24.688 1.00 62.72 219 THR A O 1
ATOM 1766 N N . ALA A 1 220 ? -12.461 3.784 22.580 1.00 73.06 220 ALA A N 1
ATOM 1767 C CA . ALA A 1 220 ? -13.120 2.575 22.086 1.00 73.06 220 ALA A CA 1
ATOM 1768 C C . ALA A 1 220 ? -12.673 1.284 22.806 1.00 73.06 220 ALA A C 1
ATOM 1770 O O . ALA A 1 220 ? -13.336 0.259 22.722 1.00 73.06 220 ALA A O 1
ATOM 1771 N N . SER A 1 221 ? -11.581 1.314 23.578 1.00 81.75 221 SER A N 1
ATOM 1772 C CA . SER A 1 221 ? -11.070 0.134 24.286 1.00 81.75 221 SER A CA 1
ATOM 1773 C C . SER A 1 221 ? -12.004 -0.410 25.373 1.00 81.75 221 SER A C 1
AT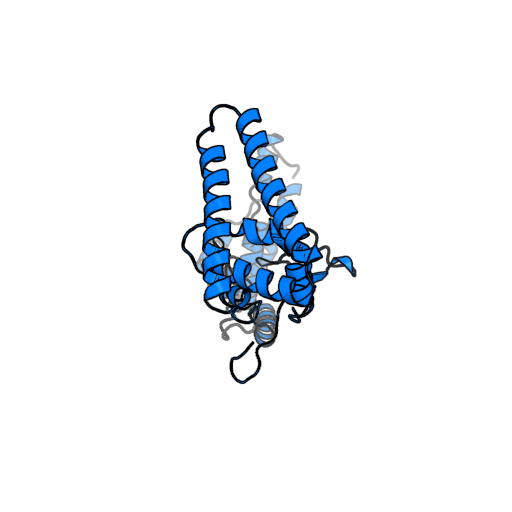OM 1775 O O . SER A 1 221 ? -11.890 -1.583 25.724 1.00 81.75 221 SER A O 1
ATOM 1777 N N . VAL A 1 222 ? -12.940 0.391 25.903 1.00 88.94 222 VAL A N 1
ATOM 1778 C CA . VAL A 1 222 ? -13.862 -0.075 26.954 1.00 88.94 222 VAL A CA 1
ATOM 1779 C C . VAL A 1 222 ? -14.753 -1.217 26.472 1.00 88.94 222 VAL A C 1
ATOM 1781 O O . VAL A 1 222 ? -14.891 -2.208 27.187 1.00 88.94 222 VAL A O 1
ATOM 1784 N N . VAL A 1 223 ? -15.301 -1.131 25.253 1.00 90.31 223 VAL A N 1
ATOM 1785 C CA . VAL A 1 223 ? -16.201 -2.171 24.737 1.00 90.31 223 VAL A CA 1
ATOM 1786 C C . VAL A 1 223 ? -15.453 -3.484 24.522 1.00 90.31 223 VAL A C 1
ATOM 1788 O O . VAL A 1 223 ? -15.962 -4.528 24.915 1.00 90.31 223 VAL A O 1
ATOM 1791 N N . PHE A 1 224 ? -14.206 -3.436 24.046 1.00 90.38 224 PHE A N 1
ATOM 1792 C CA . PHE A 1 224 ? -13.359 -4.626 23.923 1.00 90.38 224 PHE A CA 1
ATOM 1793 C C . PHE A 1 224 ? -13.000 -5.226 25.285 1.00 90.38 224 PHE A C 1
ATOM 1795 O O . PHE A 1 224 ? -12.981 -6.439 25.439 1.00 90.38 224 PHE A O 1
ATOM 1802 N N . ASN A 1 225 ? -12.771 -4.409 26.315 1.00 91.00 225 ASN A N 1
ATOM 1803 C CA . ASN A 1 225 ? -12.521 -4.941 27.656 1.00 91.00 225 ASN A CA 1
ATOM 1804 C C . ASN A 1 225 ? -13.762 -5.603 28.280 1.00 91.00 225 ASN A C 1
ATOM 1806 O O . ASN A 1 225 ? -13.612 -6.486 29.121 1.00 91.00 225 ASN A O 1
ATOM 1810 N N . MET A 1 226 ? -14.970 -5.183 27.894 1.00 91.50 226 MET A N 1
ATOM 1811 C CA . MET A 1 226 ? -16.225 -5.726 28.426 1.00 91.50 226 MET A CA 1
ATOM 1812 C C . MET A 1 226 ? -16.729 -6.943 27.635 1.00 91.50 226 MET A C 1
ATOM 1814 O O . MET A 1 226 ? -17.139 -7.938 28.239 1.00 91.50 226 MET A O 1
ATOM 1818 N N . PHE A 1 227 ? -16.683 -6.875 26.303 1.00 92.88 227 PHE A N 1
ATOM 1819 C CA . PHE A 1 227 ? -17.419 -7.757 25.389 1.00 92.88 227 PHE A CA 1
ATOM 1820 C C . PHE A 1 227 ? -16.556 -8.322 24.251 1.00 92.88 227 PHE A C 1
ATOM 1822 O O . PHE A 1 227 ? -17.020 -8.467 23.123 1.00 92.88 227 PHE A O 1
ATOM 1829 N N . LEU A 1 228 ? -15.272 -8.602 24.514 1.00 89.62 228 LEU A N 1
ATOM 1830 C CA . LEU A 1 228 ? -14.381 -9.175 23.497 1.00 89.62 228 LEU A CA 1
ATOM 1831 C C . LEU A 1 228 ? -14.958 -10.434 22.820 1.00 89.62 228 LEU A C 1
ATOM 1833 O O . LEU A 1 228 ? -14.925 -10.464 21.593 1.00 89.62 228 LEU A O 1
ATOM 1837 N N . PRO A 1 229 ? -15.484 -11.441 23.552 1.00 88.19 229 PRO A N 1
ATOM 1838 C CA . PRO A 1 229 ? -16.016 -12.647 22.918 1.00 88.19 229 PRO A CA 1
ATOM 1839 C C . PRO A 1 229 ? -17.137 -12.338 21.925 1.00 88.19 229 PRO A C 1
ATOM 1841 O O . PRO A 1 229 ? -17.065 -12.740 20.774 1.00 88.19 229 PRO A O 1
ATOM 1844 N N . GLU A 1 230 ? -18.109 -11.522 22.330 1.00 89.94 230 GLU A N 1
ATOM 1845 C CA . GLU A 1 230 ? -19.300 -11.239 21.529 1.00 89.94 230 GLU A CA 1
ATOM 1846 C C . GLU A 1 230 ? -18.973 -10.405 20.284 1.00 89.94 230 GLU A C 1
ATOM 1848 O O . GLU A 1 230 ? -19.599 -10.560 19.237 1.00 89.94 230 GLU A O 1
ATOM 1853 N N . ILE A 1 231 ? -17.961 -9.537 20.377 1.00 87.56 231 ILE A N 1
ATOM 1854 C CA . ILE A 1 231 ? -17.425 -8.802 19.227 1.00 87.56 231 ILE A CA 1
ATOM 1855 C C . ILE A 1 231 ? -16.704 -9.757 18.270 1.00 87.56 231 ILE A C 1
ATOM 1857 O O . ILE A 1 231 ? -16.900 -9.654 17.062 1.00 87.56 231 ILE A O 1
ATOM 1861 N N . CYS A 1 232 ? -15.879 -10.675 18.785 1.00 83.50 232 CYS A N 1
ATOM 1862 C CA . CYS A 1 232 ? -15.180 -11.660 17.961 1.00 83.50 232 CYS A CA 1
ATOM 1863 C C . CYS A 1 232 ? -16.157 -12.581 17.226 1.00 83.50 232 CYS A C 1
ATOM 1865 O O . CYS A 1 232 ? -15.997 -12.775 16.023 1.00 83.50 232 CYS A O 1
ATOM 1867 N N . ASP A 1 233 ? -17.182 -13.079 17.918 1.00 83.12 233 ASP A N 1
ATOM 1868 C CA . ASP A 1 233 ? -18.231 -13.909 17.321 1.00 83.12 233 ASP A CA 1
ATOM 1869 C C . ASP A 1 233 ? -18.933 -13.140 16.198 1.00 83.12 233 ASP A C 1
ATOM 1871 O O . ASP A 1 233 ? -19.059 -13.623 15.073 1.00 83.12 233 ASP A O 1
ATOM 1875 N N . ARG A 1 234 ? -19.287 -11.872 16.450 1.00 78.81 234 ARG A N 1
ATOM 1876 C CA . ARG A 1 234 ? -19.966 -11.056 15.444 1.00 78.81 234 ARG A CA 1
ATOM 1877 C C . ARG A 1 234 ? -19.088 -10.728 14.239 1.00 78.81 234 ARG A C 1
ATOM 1879 O O . ARG A 1 234 ? -19.596 -10.663 13.125 1.00 78.81 234 ARG A O 1
ATOM 1886 N N . LEU A 1 235 ? -17.787 -10.530 14.442 1.00 75.69 235 LEU A N 1
ATOM 1887 C CA . LEU A 1 235 ? -16.818 -10.342 13.359 1.00 75.69 235 LEU A CA 1
ATOM 1888 C C . LEU A 1 235 ? -16.598 -11.622 12.547 1.00 75.69 235 LEU A C 1
ATOM 1890 O O . LEU A 1 235 ? -16.352 -11.531 11.346 1.00 75.69 235 LEU A O 1
ATOM 1894 N N . HIS A 1 236 ? -16.691 -12.792 13.183 1.00 70.00 236 HIS A N 1
ATOM 1895 C CA . HIS A 1 236 ? -16.619 -14.083 12.505 1.00 70.00 236 HIS A CA 1
ATOM 1896 C C . HIS A 1 236 ? -17.835 -14.301 11.593 1.00 70.00 236 HIS A C 1
ATOM 1898 O O . HIS A 1 236 ? -17.675 -14.688 10.437 1.00 70.00 236 HIS A O 1
ATOM 1904 N N . ASP A 1 237 ? -19.029 -13.956 12.081 1.00 67.12 237 ASP A N 1
ATOM 1905 C CA . ASP A 1 237 ? -20.287 -14.073 11.335 1.00 67.12 237 ASP A CA 1
ATOM 1906 C C . ASP A 1 237 ? -20.418 -13.073 10.180 1.00 67.12 237 ASP A C 1
ATOM 1908 O O . ASP A 1 237 ? -21.134 -13.339 9.215 1.00 67.12 237 ASP A O 1
ATOM 1912 N N . ASN A 1 238 ? -19.742 -11.920 10.246 1.00 61.97 238 ASN A N 1
ATOM 1913 C CA . ASN A 1 238 ? -19.877 -10.830 9.268 1.00 61.97 238 ASN A CA 1
ATOM 1914 C C . ASN A 1 238 ? -19.221 -11.126 7.898 1.00 61.97 238 ASN A C 1
ATOM 1916 O O . ASN A 1 238 ? -18.909 -10.197 7.156 1.00 61.97 238 ASN A O 1
ATOM 1920 N N . GLN A 1 239 ? -18.969 -12.409 7.593 1.00 51.66 239 GLN A N 1
ATOM 1921 C CA . GLN A 1 239 ? -18.386 -12.939 6.354 1.00 51.66 239 GLN A CA 1
ATOM 1922 C C . GLN A 1 239 ? -17.303 -12.033 5.762 1.00 51.66 239 GLN A C 1
ATOM 1924 O O . GLN A 1 239 ? -17.369 -11.606 4.609 1.00 51.66 239 GLN A O 1
ATOM 1929 N N . LEU A 1 240 ? -16.271 -11.736 6.552 1.00 51.34 240 LEU A N 1
ATOM 1930 C CA . LEU A 1 240 ? -15.064 -11.141 5.996 1.00 51.34 240 LEU A CA 1
ATOM 1931 C C . LEU A 1 240 ? -14.455 -12.170 5.035 1.00 51.34 240 LEU A C 1
ATOM 1933 O O . LEU A 1 240 ? -13.849 -13.154 5.465 1.00 51.34 240 LEU A O 1
ATOM 1937 N N . MET A 1 241 ? -14.666 -11.980 3.733 1.00 43.81 241 MET A N 1
ATOM 1938 C CA . MET A 1 241 ? -14.073 -12.845 2.719 1.00 43.81 241 MET A CA 1
ATOM 1939 C C . MET A 1 241 ? -12.549 -12.796 2.852 1.00 43.81 241 MET A C 1
ATOM 1941 O O . MET A 1 241 ? -11.952 -11.738 3.033 1.00 43.81 241 MET A O 1
ATOM 1945 N N . ARG A 1 242 ? -11.904 -13.962 2.810 1.00 44.47 242 ARG A N 1
ATOM 1946 C CA . ARG A 1 242 ? -10.445 -14.066 2.712 1.00 44.47 242 ARG A CA 1
ATOM 1947 C C . ARG A 1 242 ? -10.080 -14.122 1.238 1.00 44.47 242 ARG A C 1
ATOM 1949 O O . ARG A 1 242 ? -10.360 -15.115 0.580 1.00 44.47 242 ARG A O 1
ATOM 1956 N N . LEU A 1 243 ? -9.429 -13.083 0.743 1.00 43.84 243 LEU A N 1
ATOM 1957 C CA . LEU A 1 243 ? -8.763 -13.072 -0.548 1.00 43.84 243 LEU A CA 1
ATOM 1958 C C . LEU A 1 243 ? -7.321 -13.560 -0.363 1.00 43.84 243 LEU A C 1
ATOM 1960 O O . LEU A 1 243 ? -6.533 -13.019 0.413 1.00 43.84 243 LEU A O 1
ATOM 1964 N N . GLN A 1 244 ? -6.963 -14.632 -1.056 1.00 41.00 244 GLN A N 1
ATOM 1965 C CA . GLN A 1 244 ? -5.597 -15.137 -1.046 1.00 41.00 244 GLN A CA 1
ATOM 1966 C C . GLN A 1 244 ? -4.798 -14.369 -2.098 1.00 41.00 244 GLN A C 1
ATOM 1968 O O . GLN A 1 244 ? -5.017 -14.546 -3.293 1.00 41.00 244 GLN A O 1
ATOM 1973 N N . ILE A 1 245 ? -3.891 -13.495 -1.658 1.00 46.56 245 ILE A N 1
ATOM 1974 C CA . ILE A 1 245 ? -3.033 -12.732 -2.566 1.00 46.56 245 ILE A CA 1
ATOM 1975 C C . ILE A 1 245 ? -1.711 -13.484 -2.710 1.00 46.56 245 ILE A C 1
ATOM 1977 O O . ILE A 1 245 ? -0.972 -13.681 -1.740 1.00 46.56 245 ILE A O 1
ATOM 1981 N N . VAL A 1 246 ? -1.433 -13.927 -3.937 1.00 45.41 246 VAL A N 1
ATOM 1982 C CA . VAL A 1 246 ? -0.201 -14.621 -4.322 1.00 45.41 246 VAL A CA 1
ATOM 1983 C C . VAL A 1 246 ? 0.693 -13.628 -5.059 1.00 45.41 246 VAL A C 1
ATOM 1985 O O . VAL A 1 246 ? 0.280 -13.055 -6.060 1.00 45.41 246 VAL A O 1
ATOM 1988 N N . GLY A 1 247 ? 1.925 -13.426 -4.582 1.00 45.09 247 GLY A N 1
ATOM 1989 C CA . GLY A 1 247 ? 2.946 -12.709 -5.360 1.00 45.09 247 GLY A CA 1
ATOM 1990 C C . GLY A 1 247 ? 2.971 -11.181 -5.254 1.00 45.09 247 GLY A C 1
ATOM 1991 O O . GLY A 1 247 ? 3.513 -10.527 -6.140 1.00 45.09 247 GLY A O 1
ATOM 1992 N N . ALA A 1 248 ? 2.446 -10.583 -4.180 1.00 49.25 248 ALA A N 1
ATOM 1993 C CA . ALA A 1 248 ? 2.624 -9.149 -3.940 1.00 49.25 248 ALA A CA 1
ATOM 1994 C C . ALA A 1 248 ? 4.085 -8.847 -3.544 1.00 49.25 248 ALA A C 1
ATOM 1996 O O . ALA A 1 248 ? 4.460 -8.955 -2.377 1.00 49.25 248 ALA A O 1
ATOM 1997 N N . GLN A 1 249 ? 4.925 -8.495 -4.521 1.00 44.72 249 GLN A N 1
ATOM 1998 C CA . GLN A 1 249 ? 6.295 -8.014 -4.287 1.00 44.72 249 GLN A CA 1
ATOM 1999 C C . GLN A 1 249 ? 6.363 -6.476 -4.220 1.00 44.72 249 GLN A C 1
ATOM 2001 O O . GLN A 1 249 ? 7.252 -5.927 -3.570 1.00 44.72 249 GLN A O 1
ATOM 2006 N N . TYR A 1 250 ? 5.400 -5.777 -4.835 1.00 47.34 250 TYR A N 1
ATOM 2007 C CA . TYR A 1 250 ? 5.360 -4.316 -4.921 1.00 47.34 250 TYR A CA 1
ATOM 2008 C C . TYR A 1 250 ? 3.961 -3.793 -4.546 1.00 47.34 250 TYR A C 1
ATOM 2010 O O . TYR A 1 250 ? 3.007 -3.967 -5.297 1.00 47.34 250 TYR A O 1
ATOM 2018 N N . GLY A 1 251 ? 3.826 -3.193 -3.357 1.00 45.81 251 GLY A N 1
ATOM 2019 C CA . GLY A 1 251 ? 2.572 -2.639 -2.820 1.00 45.81 251 GLY A CA 1
ATOM 2020 C C . GLY A 1 251 ? 2.537 -2.627 -1.284 1.00 45.81 251 GLY A C 1
ATOM 2021 O O . GLY A 1 251 ? 3.401 -3.221 -0.644 1.00 45.81 251 GLY A O 1
ATOM 2022 N N . GLU A 1 252 ? 1.534 -1.980 -0.678 1.00 43.66 252 GLU A N 1
ATOM 2023 C CA . GLU A 1 252 ? 1.353 -1.903 0.794 1.00 43.66 252 GLU A CA 1
ATOM 2024 C C . GLU A 1 252 ? 1.169 -3.273 1.464 1.00 43.66 252 GLU A C 1
ATOM 2026 O O . GLU A 1 252 ? 1.394 -3.444 2.659 1.00 43.66 252 GLU A O 1
ATOM 2031 N N . LEU A 1 253 ? 0.797 -4.262 0.658 1.00 45.38 253 LEU A N 1
ATOM 2032 C CA . LEU A 1 253 ? 0.543 -5.640 1.045 1.00 45.38 253 LEU A CA 1
ATOM 2033 C C . LEU A 1 253 ? 1.717 -6.565 0.694 1.00 45.38 253 LEU A C 1
ATOM 2035 O O . LEU A 1 253 ? 1.565 -7.783 0.708 1.00 45.38 253 LEU A O 1
ATOM 2039 N N . ALA A 1 254 ? 2.878 -6.014 0.330 1.00 47.03 254 ALA A N 1
ATOM 2040 C CA . ALA A 1 254 ? 4.018 -6.818 -0.073 1.00 47.03 254 ALA A CA 1
ATOM 2041 C C . ALA A 1 254 ? 4.668 -7.534 1.120 1.00 47.03 254 ALA A C 1
ATOM 2043 O O . ALA A 1 254 ? 5.022 -6.921 2.129 1.00 47.03 254 ALA A O 1
ATOM 2044 N N . SER A 1 255 ? 4.880 -8.846 0.990 1.00 44.84 255 SER A N 1
ATOM 2045 C CA . SER A 1 255 ? 5.669 -9.608 1.962 1.00 44.84 255 SER A CA 1
ATOM 2046 C C . SER A 1 255 ? 7.149 -9.469 1.631 1.00 44.84 255 SER A C 1
ATOM 2048 O O . SER A 1 255 ? 7.599 -9.916 0.578 1.00 44.84 255 SER A O 1
ATOM 2050 N N . THR A 1 256 ? 7.947 -8.963 2.574 1.00 47.06 256 THR A N 1
ATOM 2051 C CA . THR A 1 256 ? 9.420 -8.959 2.472 1.00 47.06 256 THR A CA 1
ATOM 2052 C C . THR A 1 256 ? 10.034 -10.364 2.459 1.00 47.06 256 THR A C 1
ATOM 2054 O O . THR A 1 256 ? 11.237 -10.503 2.254 1.00 47.06 256 THR A O 1
ATOM 2057 N N . LYS A 1 257 ? 9.227 -11.413 2.676 1.00 44.06 257 LYS A N 1
ATOM 2058 C CA . LYS A 1 257 ? 9.643 -12.822 2.689 1.00 44.06 257 LYS A CA 1
ATOM 2059 C C . LYS A 1 257 ? 9.238 -13.594 1.430 1.00 44.06 257 LYS A C 1
ATOM 2061 O O . LYS A 1 257 ? 9.361 -14.815 1.415 1.00 44.06 257 LYS A O 1
ATOM 2066 N N . TRP A 1 258 ? 8.718 -12.927 0.401 1.00 43.12 258 TRP A N 1
ATOM 2067 C CA . TRP A 1 258 ? 8.332 -13.604 -0.833 1.00 43.12 258 TRP A CA 1
ATOM 2068 C C . TRP A 1 258 ? 9.574 -14.077 -1.608 1.00 43.12 258 TRP A C 1
ATOM 2070 O O . TRP A 1 258 ? 10.375 -13.266 -2.065 1.00 43.12 258 TRP A O 1
ATOM 2080 N N . THR A 1 259 ? 9.740 -15.396 -1.738 1.00 52.44 259 THR A N 1
ATOM 2081 C CA . THR A 1 259 ? 10.883 -16.045 -2.415 1.00 52.44 259 THR A CA 1
ATOM 2082 C C . THR A 1 259 ? 10.496 -16.744 -3.723 1.00 52.44 259 THR A C 1
ATOM 2084 O O . THR A 1 259 ? 11.312 -17.455 -4.303 1.00 52.44 259 THR A O 1
ATOM 2087 N N . GLY A 1 260 ? 9.254 -16.570 -4.191 1.00 44.06 260 GLY A N 1
ATOM 2088 C CA . GLY A 1 260 ? 8.764 -17.146 -5.449 1.00 44.06 260 GLY A CA 1
ATOM 2089 C C . GLY A 1 260 ? 8.420 -18.642 -5.417 1.00 44.06 260 GLY A C 1
ATOM 2090 O O . GLY A 1 260 ? 7.857 -19.130 -6.389 1.00 44.06 260 GLY A O 1
ATOM 2091 N N . ASN A 1 261 ? 8.676 -19.359 -4.314 1.00 40.31 261 ASN A N 1
ATOM 2092 C CA . ASN A 1 261 ? 8.457 -20.808 -4.220 1.00 40.31 261 ASN A CA 1
ATOM 2093 C C . ASN A 1 261 ? 7.529 -21.194 -3.049 1.00 40.31 261 ASN A C 1
ATOM 2095 O O . ASN A 1 261 ? 7.871 -20.990 -1.885 1.00 40.31 261 ASN A O 1
ATOM 2099 N N . GLY A 1 262 ? 6.399 -21.838 -3.367 1.00 39.22 262 GLY A N 1
ATOM 2100 C CA . GLY A 1 262 ? 5.588 -22.628 -2.428 1.00 39.22 262 GLY A CA 1
ATOM 2101 C C . GLY A 1 262 ? 4.544 -21.873 -1.593 1.00 39.22 262 GLY A C 1
ATOM 2102 O O . GLY A 1 262 ? 4.524 -20.648 -1.530 1.00 39.22 262 GLY A O 1
ATOM 2103 N N . GLU A 1 263 ? 3.675 -22.647 -0.933 1.00 39.25 263 GLU A N 1
ATOM 2104 C CA . GLU A 1 263 ? 2.476 -22.269 -0.151 1.00 39.25 263 GLU A CA 1
ATOM 2105 C C . GLU A 1 263 ? 2.679 -21.137 0.886 1.00 39.25 263 GLU A C 1
ATOM 2107 O O . GLU A 1 263 ? 1.716 -20.513 1.330 1.00 39.25 263 GLU A O 1
ATOM 2112 N N . HIS A 1 264 ? 3.928 -20.799 1.220 1.00 37.75 264 HIS A N 1
ATOM 2113 C CA . HIS A 1 264 ? 4.319 -19.674 2.080 1.00 37.75 264 HIS A CA 1
ATOM 2114 C C . HIS A 1 264 ? 4.371 -18.306 1.367 1.00 37.75 264 HIS A C 1
ATOM 2116 O O . HIS A 1 264 ? 4.594 -17.283 2.012 1.00 37.75 264 HIS A O 1
ATOM 2122 N N . ALA A 1 265 ? 4.150 -18.269 0.050 1.00 41.28 265 ALA A N 1
ATOM 2123 C CA . ALA A 1 265 ? 4.076 -17.060 -0.776 1.00 41.28 265 ALA A CA 1
ATOM 2124 C C . ALA A 1 265 ? 2.723 -16.324 -0.697 1.00 41.28 265 ALA A C 1
ATOM 2126 O O . ALA A 1 265 ? 2.529 -15.311 -1.373 1.00 41.28 265 ALA A O 1
ATOM 2127 N N . CYS A 1 266 ? 1.785 -16.847 0.092 1.00 39.12 266 CYS A N 1
ATOM 2128 C CA . CYS A 1 266 ? 0.423 -16.349 0.189 1.00 39.12 266 CYS A CA 1
ATOM 2129 C C . CYS A 1 266 ? 0.281 -15.466 1.427 1.00 39.12 266 CYS A C 1
ATOM 2131 O O . CYS A 1 266 ? 0.428 -15.950 2.550 1.00 39.12 266 CYS A O 1
ATOM 2133 N N . ILE A 1 267 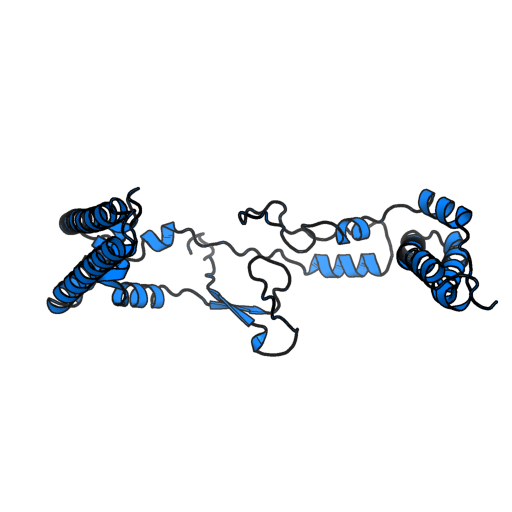? -0.053 -14.189 1.237 1.00 44.16 267 ILE A N 1
ATOM 2134 C CA . ILE A 1 267 ? -0.608 -13.395 2.333 1.00 44.16 267 ILE A CA 1
ATOM 2135 C C . ILE A 1 267 ? -2.126 -13.550 2.240 1.00 44.16 267 ILE A C 1
ATOM 2137 O O . ILE A 1 267 ? -2.718 -13.157 1.232 1.00 44.16 267 ILE A O 1
ATOM 2141 N N . PRO A 1 268 ? -2.783 -14.145 3.247 1.00 40.72 268 PRO A N 1
ATOM 2142 C CA . PRO A 1 268 ? -4.229 -14.087 3.330 1.00 40.72 268 PRO A CA 1
ATOM 2143 C C . PRO A 1 268 ? -4.612 -12.647 3.666 1.00 40.72 268 PRO A C 1
ATOM 2145 O O . PRO A 1 268 ? -4.264 -12.131 4.727 1.00 40.72 268 PRO A O 1
ATOM 2148 N N . ILE A 1 269 ? -5.315 -11.993 2.755 1.00 43.72 269 ILE A N 1
ATOM 2149 C CA . ILE A 1 269 ? -5.800 -10.630 2.930 1.00 43.72 269 ILE A CA 1
ATOM 2150 C C . ILE A 1 269 ? -7.310 -10.730 3.003 1.00 43.72 269 ILE A C 1
ATOM 2152 O O . ILE A 1 269 ? -7.946 -11.339 2.158 1.00 43.72 269 ILE A O 1
ATOM 2156 N N . LEU A 1 270 ? -7.909 -10.207 4.062 1.00 40.47 270 LEU A N 1
ATOM 2157 C CA . LEU A 1 270 ? -9.363 -10.194 4.171 1.00 40.47 270 LEU A CA 1
ATOM 2158 C C . LEU A 1 270 ? -9.895 -9.072 3.272 1.00 40.47 270 LEU A C 1
ATOM 2160 O O . LEU A 1 270 ? -9.565 -7.911 3.493 1.00 40.47 270 LEU A O 1
ATOM 2164 N N . VAL A 1 271 ? -10.677 -9.416 2.250 1.00 39.41 271 VAL A N 1
ATOM 2165 C CA . VAL A 1 271 ? -11.274 -8.475 1.295 1.00 39.41 271 VAL A CA 1
ATOM 2166 C C . VAL A 1 271 ? -12.664 -8.979 0.900 1.00 39.41 271 VAL A C 1
ATOM 2168 O O . VAL A 1 271 ? -12.810 -10.163 0.614 1.00 39.41 271 VAL A O 1
ATOM 2171 N N . SER A 1 272 ? -13.670 -8.104 0.842 1.00 41.22 272 SER A N 1
ATOM 2172 C CA . SER A 1 272 ? -15.038 -8.415 0.386 1.00 41.22 272 SER A CA 1
ATOM 2173 C C . SER A 1 272 ? -15.298 -7.931 -1.047 1.00 41.22 272 SER A C 1
ATOM 2175 O O . SER A 1 272 ? -14.856 -6.845 -1.417 1.00 41.22 272 SER A O 1
ATOM 2177 N N . GLN A 1 273 ? -16.042 -8.710 -1.843 1.00 36.75 273 GLN A N 1
ATOM 2178 C CA . GLN A 1 273 ? -16.549 -8.292 -3.157 1.00 36.75 273 GLN A CA 1
ATOM 2179 C C . GLN A 1 273 ? -17.744 -7.360 -2.982 1.00 36.75 273 GLN A C 1
ATOM 2181 O O . GLN A 1 273 ? -18.580 -7.563 -2.110 1.00 36.75 273 GLN A O 1
ATOM 2186 N N . ARG A 1 274 ? -17.826 -6.365 -3.858 1.00 36.69 274 ARG A N 1
ATOM 2187 C CA . ARG A 1 274 ? -18.971 -5.469 -4.001 1.00 36.69 274 ARG A CA 1
ATOM 2188 C C . ARG A 1 274 ? -20.054 -6.169 -4.827 1.00 36.69 274 ARG A C 1
ATOM 2190 O O . ARG A 1 274 ? -19.721 -6.740 -5.865 1.00 36.69 274 ARG A O 1
ATOM 2197 N N . GLN A 1 275 ? -21.320 -6.126 -4.409 1.00 42.09 275 GLN A N 1
ATOM 2198 C CA . GLN A 1 275 ? -22.427 -6.510 -5.293 1.00 42.09 275 GLN A CA 1
ATOM 2199 C C . GLN A 1 275 ? -22.677 -5.400 -6.332 1.00 42.09 275 GLN A C 1
ATOM 2201 O O . GLN A 1 275 ? -22.355 -4.231 -6.102 1.00 42.09 275 GLN A O 1
ATOM 2206 N N . GLU A 1 276 ? -23.229 -5.761 -7.498 1.00 38.38 276 GLU A N 1
ATOM 2207 C CA . GLU A 1 276 ? -23.462 -4.849 -8.638 1.00 38.38 276 GLU A CA 1
ATOM 2208 C C . GLU A 1 276 ? -24.333 -3.624 -8.292 1.00 38.38 276 GLU A C 1
ATOM 2210 O O . GLU A 1 276 ? -24.272 -2.606 -8.978 1.00 38.38 276 GLU A O 1
ATOM 2215 N N . ASP A 1 277 ? -25.102 -3.677 -7.202 1.00 35.59 277 ASP A N 1
ATOM 2216 C CA . ASP A 1 277 ? -25.962 -2.591 -6.723 1.00 35.59 277 ASP A CA 1
ATOM 2217 C C . ASP A 1 277 ? -25.229 -1.545 -5.857 1.00 35.59 277 ASP A C 1
ATOM 2219 O O . ASP A 1 277 ? -25.842 -0.613 -5.327 1.00 35.59 277 ASP A O 1
ATOM 2223 N N . GLY A 1 278 ? -23.909 -1.683 -5.711 1.00 36.94 278 GLY A N 1
ATOM 2224 C CA . GLY A 1 278 ? -23.074 -0.761 -4.955 1.00 36.94 278 GLY A CA 1
ATOM 2225 C C . GLY A 1 278 ? -23.126 -0.958 -3.441 1.00 36.94 278 GLY A C 1
ATOM 2226 O O . GLY A 1 278 ? -22.500 -0.161 -2.737 1.00 36.94 278 GLY A O 1
ATOM 2227 N N . ARG A 1 279 ? -23.808 -1.998 -2.945 1.00 33.47 279 ARG A N 1
ATOM 2228 C CA . ARG A 1 279 ? -23.724 -2.451 -1.552 1.00 33.47 279 ARG A CA 1
ATOM 2229 C C . ARG A 1 279 ? -22.605 -3.492 -1.424 1.00 33.47 279 ARG A C 1
ATOM 2231 O O . ARG A 1 279 ? -22.332 -4.245 -2.361 1.00 33.47 279 ARG A O 1
ATOM 2238 N N . TYR A 1 280 ? -21.915 -3.477 -0.287 1.00 42.31 280 TYR A N 1
ATOM 2239 C CA . TYR A 1 280 ? -20.902 -4.477 0.066 1.00 42.31 280 TYR A CA 1
ATOM 2240 C C . TYR A 1 280 ? -21.513 -5.587 0.911 1.00 42.31 280 TYR A C 1
ATOM 2242 O O . TYR A 1 280 ? -22.372 -5.263 1.761 1.00 42.31 280 TYR A O 1
#

Sequence (280 aa):
MPVQGTLAEVALRSTENQIGLITYYLATAWATGQHQYIAGLAQEVQVAVDRLKSDLSHDQTFLDEVGKSLPKLDWLIDRKQQGVYGSYYDSKQRCKQPARPMKASGEYNDPISFLIQSVNDIWQPVDLHERTLLEFRELFIKPNETLYQRAIARRDEYTSKIREAMKLSSERESRKKILRAAVQWAKSLGEKLRNKSEKNVQICAAAMWQASHNG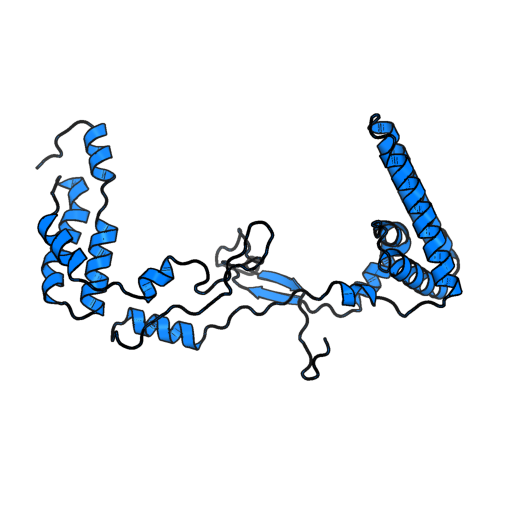DHGTASVVFNMFLPEICDRLHDNQLMRLQIVGAQYGELASTKWTGNGEHACIPILVSQRQEDGRY

Radius of gyration: 31.98 Å; chains: 1; bounding box: 83×36×78 Å